Protein AF-A0A931Y7S0-F1 (afdb_monomer)

Secondary structure (DSSP, 8-state):
-------PPP----HHHHHHHHHHHHHHHTTS-EEETTTTEEE-HHHHHHHHHHHHHTSTTS-EEEEEEEEEEEETTEEEEEEEEEEEETTS-EEEEEEEEEEES---HHHHHHHHHHHHHHHHHHHHHHHHHHHHH-TT-TT-SPEEEEE----SSSTTHHHHHHHHHHHHHTT-EEE-TTTTHHHHHHHHTT-

Sequence (195 aa):
MNTHAISFPPVRRTRKILEKEENFVAREEEFRGFWSPSEDKRFTIEEVADKLGSYISENPEKKYRLIIGTDSQENHDGVVFVSAIILHRVGNGGRYFWHRSKREGTMVLRDRIHQEVDFSRRLAEKFEAFFNEWKMNFRGSKTFWPNLEIHVDIGENGATRSLINEIVGMVRAFGFEIKTKPNSYGASTIADRHT

Structure (mmCIF, N/CA/C/O backbone):
data_AF-A0A931Y7S0-F1
#
_entry.id   AF-A0A931Y7S0-F1
#
loop_
_atom_site.group_PDB
_atom_site.id
_atom_site.type_symbol
_atom_site.label_atom_id
_atom_site.label_alt_id
_atom_site.label_comp_id
_atom_site.label_asym_id
_atom_site.label_entity_id
_atom_site.label_seq_id
_atom_site.pdbx_PDB_ins_code
_atom_site.Cartn_x
_atom_site.Cartn_y
_atom_site.Cartn_z
_atom_site.occupancy
_atom_site.B_iso_or_equiv
_atom_site.auth_seq_id
_atom_site.auth_comp_id
_atom_site.auth_asym_id
_atom_site.auth_atom_id
_atom_site.pdbx_PDB_model_num
ATOM 1 N N . MET A 1 1 ? 63.036 8.405 14.072 1.00 39.16 1 MET A N 1
ATOM 2 C CA . MET A 1 1 ? 62.237 7.183 14.302 1.00 39.16 1 MET A CA 1
ATOM 3 C C . MET A 1 1 ? 61.007 7.276 13.407 1.00 39.16 1 MET A C 1
ATOM 5 O O . MET A 1 1 ? 60.106 8.030 13.733 1.00 39.16 1 MET A O 1
ATOM 9 N N . ASN A 1 2 ? 61.026 6.624 12.238 1.00 34.06 2 ASN A N 1
ATOM 10 C CA . ASN A 1 2 ? 59.919 6.647 11.271 1.00 34.06 2 ASN A CA 1
ATOM 11 C C . ASN A 1 2 ? 59.016 5.429 11.493 1.00 34.06 2 ASN A C 1
ATOM 13 O O . ASN A 1 2 ? 59.444 4.292 11.292 1.00 34.06 2 ASN A O 1
ATOM 17 N N . THR A 1 3 ? 57.771 5.677 11.886 1.00 40.72 3 THR A N 1
ATOM 18 C CA . THR A 1 3 ? 56.692 4.691 11.953 1.00 40.72 3 THR A CA 1
ATOM 19 C C . THR A 1 3 ? 56.268 4.307 10.535 1.00 40.72 3 THR A C 1
ATOM 21 O O . THR A 1 3 ? 55.710 5.110 9.794 1.00 40.72 3 THR A O 1
ATOM 24 N N . HIS A 1 4 ? 56.555 3.069 10.133 1.00 42.06 4 HIS A N 1
ATOM 25 C CA . HIS A 1 4 ? 56.014 2.499 8.902 1.00 42.06 4 HIS A CA 1
ATOM 26 C C . HIS A 1 4 ? 54.548 2.117 9.137 1.00 42.06 4 HIS A C 1
ATOM 28 O O . HIS A 1 4 ? 54.256 1.230 9.938 1.00 42.06 4 HIS A O 1
ATOM 34 N N . ALA A 1 5 ? 53.629 2.794 8.447 1.00 43.34 5 ALA A N 1
ATOM 35 C CA . ALA A 1 5 ? 52.236 2.381 8.368 1.00 43.34 5 ALA A CA 1
ATOM 36 C C . ALA A 1 5 ? 52.147 1.101 7.524 1.00 43.34 5 ALA A C 1
ATOM 38 O O . ALA A 1 5 ? 52.529 1.083 6.353 1.00 43.34 5 ALA A O 1
ATOM 39 N N . ILE A 1 6 ? 51.660 0.021 8.131 1.00 38.44 6 ILE A N 1
ATOM 40 C CA . ILE A 1 6 ? 51.378 -1.238 7.444 1.00 38.44 6 ILE A CA 1
ATOM 41 C C . ILE A 1 6 ? 50.154 -0.992 6.556 1.00 38.44 6 ILE A C 1
ATOM 43 O O . ILE A 1 6 ? 49.030 -0.899 7.046 1.00 38.44 6 ILE A O 1
ATOM 47 N N . SER A 1 7 ? 50.374 -0.834 5.250 1.00 36.72 7 SER A N 1
ATOM 48 C CA . SER A 1 7 ? 49.286 -0.799 4.274 1.00 36.72 7 SER A CA 1
ATOM 49 C C . SER A 1 7 ? 48.822 -2.229 4.000 1.00 36.72 7 SER A C 1
ATOM 51 O O . SER A 1 7 ? 49.582 -3.068 3.517 1.00 36.72 7 SER A O 1
ATOM 53 N N . PHE A 1 8 ? 47.575 -2.530 4.358 1.00 34.19 8 PHE A N 1
ATOM 54 C CA . PHE A 1 8 ? 46.938 -3.777 3.953 1.00 34.19 8 PHE A CA 1
ATOM 55 C C . PHE A 1 8 ? 46.497 -3.656 2.488 1.00 34.19 8 PHE A C 1
ATOM 57 O O . PHE A 1 8 ? 45.928 -2.628 2.111 1.00 34.19 8 PHE A O 1
ATOM 64 N N . PRO A 1 9 ? 46.740 -4.676 1.646 1.00 34.12 9 PRO A N 1
ATOM 65 C CA . PRO A 1 9 ? 46.279 -4.654 0.266 1.00 34.12 9 PRO A CA 1
ATOM 66 C C . PRO A 1 9 ? 44.742 -4.611 0.225 1.00 34.12 9 PRO A C 1
ATOM 68 O O . PRO A 1 9 ? 44.091 -5.225 1.077 1.00 34.12 9 PRO A O 1
ATOM 71 N N . PRO A 1 10 ? 44.134 -3.922 -0.758 1.00 42.91 10 PRO A N 1
ATOM 72 C CA . PRO A 1 10 ? 42.685 -3.891 -0.891 1.00 42.91 10 PRO A CA 1
ATOM 73 C C . PRO A 1 10 ? 42.166 -5.315 -1.115 1.00 42.91 10 PRO A C 1
ATOM 75 O O . PRO A 1 10 ? 42.521 -5.983 -2.090 1.00 42.91 10 PRO A O 1
ATOM 78 N N . VAL A 1 11 ? 41.325 -5.791 -0.195 1.00 51.44 11 VAL A N 1
ATOM 79 C CA . VAL A 1 11 ? 40.654 -7.087 -0.315 1.00 51.44 11 VAL A CA 1
ATOM 80 C C . VAL A 1 11 ? 39.750 -7.030 -1.547 1.00 51.44 11 VAL A C 1
ATOM 82 O O . VAL A 1 11 ? 38.763 -6.295 -1.566 1.00 51.44 11 VAL A O 1
ATOM 85 N N . ARG A 1 12 ? 40.087 -7.791 -2.597 1.00 48.66 12 ARG A N 1
ATOM 86 C CA . ARG A 1 12 ? 39.245 -7.924 -3.794 1.00 48.66 12 ARG A CA 1
ATOM 87 C C . ARG A 1 12 ? 37.939 -8.618 -3.410 1.00 48.66 12 ARG A C 1
ATOM 89 O O . ARG A 1 12 ? 37.894 -9.839 -3.276 1.00 48.66 12 ARG A O 1
ATOM 96 N N . ARG A 1 13 ? 36.877 -7.833 -3.228 1.00 59.03 13 ARG A N 1
ATOM 97 C CA . ARG A 1 13 ? 35.518 -8.352 -3.040 1.00 59.03 13 ARG A CA 1
ATOM 98 C C . ARG A 1 13 ? 35.030 -8.971 -4.349 1.00 59.03 13 ARG A C 1
ATOM 100 O O . ARG A 1 13 ? 35.308 -8.464 -5.434 1.00 59.03 13 ARG A O 1
ATOM 107 N N . THR A 1 14 ? 34.330 -10.097 -4.257 1.00 66.19 14 THR A N 1
ATOM 108 C CA . THR A 1 14 ? 33.748 -10.752 -5.435 1.00 66.19 14 THR A CA 1
ATOM 109 C C . THR A 1 14 ? 32.508 -9.985 -5.901 1.00 66.19 14 THR A C 1
ATOM 111 O O . THR A 1 14 ? 31.802 -9.403 -5.078 1.00 66.19 14 THR A O 1
ATOM 114 N N . ARG A 1 15 ? 32.197 -10.024 -7.209 1.00 65.06 15 ARG A N 1
ATOM 115 C CA . ARG A 1 15 ? 30.970 -9.413 -7.770 1.00 65.06 15 ARG A CA 1
ATOM 116 C C . ARG A 1 15 ? 29.709 -9.831 -7.011 1.00 65.06 15 ARG A C 1
ATOM 118 O O . ARG A 1 15 ? 28.867 -8.999 -6.739 1.00 65.06 15 ARG A O 1
ATOM 125 N N . LYS A 1 16 ? 29.642 -11.087 -6.567 1.00 50.44 16 LYS A N 1
ATOM 126 C CA . LYS A 1 16 ? 28.503 -11.642 -5.823 1.00 50.44 16 LYS A CA 1
ATOM 127 C C . LYS A 1 16 ? 28.317 -11.032 -4.425 1.00 50.44 16 LYS A C 1
ATOM 129 O O . LYS A 1 16 ? 27.204 -11.015 -3.917 1.00 50.44 16 LYS A O 1
ATOM 134 N N . ILE A 1 17 ? 29.400 -10.578 -3.786 1.00 60.22 17 ILE A N 1
ATOM 135 C CA . ILE A 1 17 ? 29.353 -9.888 -2.485 1.00 60.22 17 ILE A CA 1
ATOM 136 C C . ILE A 1 17 ? 28.971 -8.423 -2.699 1.00 60.22 17 ILE A C 1
ATOM 138 O O . ILE A 1 17 ? 28.107 -7.934 -1.984 1.00 60.22 17 ILE A O 1
ATOM 142 N N . LEU A 1 18 ? 29.531 -7.775 -3.725 1.00 49.34 18 LEU A N 1
ATOM 143 C CA . LEU A 1 18 ? 29.179 -6.403 -4.102 1.00 49.34 18 LEU A CA 1
ATOM 144 C C . LEU A 1 18 ? 27.712 -6.292 -4.530 1.00 49.34 18 LEU A C 1
ATOM 146 O O . LEU A 1 18 ? 27.005 -5.462 -3.989 1.00 49.34 18 LEU A O 1
ATOM 150 N N . GLU A 1 19 ? 27.210 -7.194 -5.375 1.00 50.34 19 GLU A N 1
ATOM 151 C CA . GLU A 1 19 ? 25.792 -7.253 -5.760 1.00 50.34 19 GLU A CA 1
ATOM 152 C C . GLU A 1 19 ? 24.880 -7.510 -4.555 1.00 50.34 19 GLU A C 1
ATOM 154 O O . GLU A 1 19 ? 23.758 -7.022 -4.510 1.00 50.34 19 GLU A O 1
ATOM 159 N N . LYS A 1 20 ? 25.325 -8.292 -3.564 1.00 39.47 20 LYS A N 1
ATOM 160 C CA . LYS A 1 20 ? 24.538 -8.570 -2.355 1.00 39.47 20 LYS A CA 1
ATOM 161 C C . LYS A 1 20 ? 24.542 -7.383 -1.388 1.00 39.47 20 LYS A C 1
ATOM 163 O O . LYS A 1 20 ? 23.513 -7.133 -0.773 1.00 39.47 20 LYS A O 1
ATOM 168 N N . GLU A 1 21 ? 25.660 -6.669 -1.267 1.00 36.56 21 GLU A N 1
ATOM 169 C CA . GLU A 1 21 ? 25.793 -5.438 -0.477 1.00 36.56 21 GLU A CA 1
ATOM 170 C C . GLU A 1 21 ? 25.065 -4.263 -1.145 1.00 36.56 21 GLU A C 1
ATOM 172 O O . GLU A 1 21 ? 24.321 -3.571 -0.466 1.00 36.56 21 GLU A O 1
ATOM 177 N N . GLU A 1 22 ? 25.167 -4.092 -2.464 1.00 45.19 22 GLU A N 1
ATOM 178 C CA . GLU A 1 22 ? 24.382 -3.121 -3.240 1.00 45.19 22 GLU A CA 1
ATOM 179 C C . GLU A 1 22 ? 22.888 -3.437 -3.167 1.00 45.19 22 GLU A C 1
ATOM 181 O O . GLU A 1 22 ? 22.096 -2.540 -2.907 1.00 45.19 22 GLU A O 1
ATOM 186 N N . ASN A 1 23 ? 22.484 -4.710 -3.280 1.00 46.47 23 ASN A N 1
ATOM 187 C CA . ASN A 1 23 ? 21.091 -5.106 -3.051 1.00 46.47 23 ASN A CA 1
ATOM 188 C C . ASN A 1 23 ? 20.649 -4.901 -1.596 1.00 46.47 23 ASN A C 1
ATOM 190 O O . ASN A 1 23 ? 19.467 -4.690 -1.356 1.00 46.47 23 ASN A O 1
ATOM 194 N N . PHE A 1 24 ? 21.547 -5.003 -0.617 1.00 37.19 24 PHE A N 1
ATOM 195 C CA . PHE A 1 24 ? 21.227 -4.771 0.793 1.00 37.19 24 PHE A CA 1
ATOM 196 C C . PHE A 1 24 ? 21.085 -3.272 1.094 1.00 37.19 24 PHE A C 1
ATOM 198 O O . PHE A 1 24 ? 20.108 -2.871 1.716 1.00 37.19 24 PHE A O 1
ATOM 205 N N . VAL A 1 25 ? 21.994 -2.444 0.576 1.00 38.47 25 VAL A N 1
ATOM 206 C CA . VAL A 1 25 ? 21.957 -0.979 0.688 1.00 38.47 25 VAL A CA 1
ATOM 207 C C . VAL A 1 25 ? 20.778 -0.397 -0.102 1.00 38.47 25 VAL A C 1
ATOM 209 O O . VAL A 1 25 ? 20.052 0.438 0.427 1.00 38.47 25 VAL A O 1
ATOM 212 N N . ALA A 1 26 ? 20.491 -0.892 -1.310 1.00 46.50 26 ALA A N 1
ATOM 213 C CA . ALA A 1 26 ? 19.323 -0.476 -2.093 1.00 46.50 26 ALA A CA 1
ATOM 214 C C . ALA A 1 26 ? 17.991 -0.825 -1.401 1.00 46.50 26 ALA A C 1
ATOM 216 O O . ALA A 1 26 ? 17.037 -0.052 -1.468 1.00 46.50 26 ALA A O 1
ATOM 217 N N . ARG A 1 27 ? 17.930 -1.949 -0.669 1.00 49.44 27 ARG A N 1
ATOM 218 C CA . ARG A 1 27 ? 16.749 -2.341 0.127 1.00 49.44 27 ARG A CA 1
ATOM 219 C C . ARG A 1 27 ? 16.482 -1.422 1.322 1.00 49.44 27 ARG A C 1
ATOM 221 O O . ARG A 1 27 ? 15.335 -1.368 1.759 1.00 49.44 27 ARG A O 1
ATOM 228 N N . GLU A 1 28 ? 17.505 -0.741 1.841 1.00 43.53 28 GLU A N 1
ATOM 229 C CA . GLU A 1 28 ? 17.404 0.239 2.938 1.00 43.53 28 GLU A CA 1
ATOM 230 C C . GLU A 1 28 ? 17.023 1.647 2.437 1.00 43.53 28 GLU A C 1
ATOM 232 O O . GLU A 1 28 ? 16.456 2.439 3.187 1.00 43.53 28 GLU A O 1
ATOM 237 N N . GLU A 1 29 ? 17.285 1.978 1.165 1.00 50.75 29 GLU A N 1
ATOM 238 C CA . GLU A 1 29 ? 16.853 3.254 0.568 1.00 50.75 29 GLU A CA 1
ATOM 239 C C . GLU A 1 29 ? 15.401 3.241 0.056 1.00 50.75 29 GLU A C 1
ATOM 241 O O . GLU A 1 29 ? 14.795 4.298 -0.155 1.00 50.75 29 GLU A O 1
ATOM 246 N N . GLU A 1 30 ? 14.819 2.058 -0.131 1.00 67.38 30 GLU A N 1
ATOM 247 C CA . GLU A 1 30 ? 13.427 1.900 -0.545 1.00 67.38 30 GLU A CA 1
ATOM 248 C C . GLU A 1 30 ? 12.479 2.202 0.626 1.00 67.38 30 GLU A C 1
ATOM 250 O O . GLU A 1 30 ? 12.547 1.573 1.680 1.00 67.38 30 GLU A O 1
ATOM 255 N N . PHE A 1 31 ? 11.565 3.161 0.418 1.00 81.75 31 PHE A N 1
ATOM 256 C CA . PHE A 1 31 ? 10.608 3.693 1.405 1.00 81.75 31 PHE A CA 1
ATOM 257 C C . PHE A 1 31 ? 11.148 4.729 2.405 1.00 81.75 31 PHE A C 1
ATOM 259 O O . PHE A 1 31 ? 10.602 4.885 3.495 1.00 81.75 31 PHE A O 1
ATOM 266 N N . ARG A 1 32 ? 12.136 5.537 1.993 1.00 79.31 32 ARG A N 1
ATOM 267 C CA . ARG A 1 32 ? 12.693 6.685 2.752 1.00 79.31 32 ARG A CA 1
ATOM 268 C C . ARG A 1 32 ? 11.689 7.701 3.315 1.00 79.31 32 ARG A C 1
ATOM 270 O O . ARG A 1 32 ? 12.055 8.522 4.148 1.00 79.31 32 ARG A O 1
ATOM 277 N N . GLY A 1 33 ? 10.446 7.690 2.844 1.00 92.38 33 GLY A N 1
ATOM 278 C CA . GLY A 1 33 ? 9.373 8.451 3.467 1.00 92.38 33 GLY A CA 1
ATOM 279 C C . GLY A 1 33 ? 8.137 8.580 2.591 1.00 92.38 33 GLY A C 1
ATOM 280 O O . GLY A 1 33 ? 8.235 8.657 1.359 1.00 92.38 33 GLY A O 1
ATOM 281 N N . PHE A 1 34 ? 6.983 8.649 3.245 1.00 95.81 34 PHE A N 1
ATOM 282 C CA . PHE A 1 34 ? 5.666 8.712 2.633 1.00 95.81 34 PHE A CA 1
ATOM 283 C C . PHE A 1 34 ? 5.020 10.072 2.859 1.00 95.81 34 PHE A C 1
ATOM 285 O O . PHE A 1 34 ? 4.955 10.563 3.983 1.00 95.81 34 PHE A O 1
ATOM 292 N N . TRP A 1 35 ? 4.525 10.676 1.789 1.00 96.94 35 TRP A N 1
ATOM 293 C CA . TRP A 1 35 ? 3.802 11.936 1.825 1.00 96.94 35 TRP A CA 1
ATOM 294 C C . TRP A 1 35 ? 2.357 11.734 2.283 1.00 96.94 35 TRP A C 1
ATOM 296 O O . TRP A 1 35 ? 1.681 10.823 1.803 1.00 96.94 35 TRP A O 1
ATOM 306 N N . SER A 1 36 ? 1.871 12.614 3.157 1.00 95.62 36 SER A N 1
ATOM 307 C CA . SER A 1 36 ? 0.464 12.708 3.557 1.00 95.62 36 SER A CA 1
ATOM 308 C C . SER A 1 36 ? -0.160 13.987 3.002 1.00 95.62 36 SER A C 1
ATOM 310 O O . SER A 1 36 ? 0.173 15.073 3.475 1.00 95.62 36 SER A O 1
ATOM 312 N N . PRO A 1 37 ? -1.103 13.903 2.051 1.00 90.38 37 PRO A N 1
ATOM 313 C CA . PRO A 1 37 ? -1.759 15.096 1.512 1.00 90.38 37 PRO A CA 1
ATOM 314 C C . PRO A 1 37 ? -2.615 15.861 2.524 1.00 90.38 37 PRO A C 1
ATOM 316 O O . PRO A 1 37 ? -2.795 17.061 2.375 1.00 90.38 37 PRO A O 1
ATOM 319 N N . SER A 1 38 ? 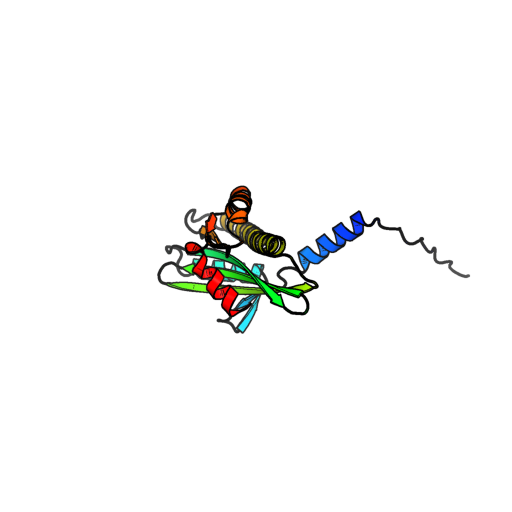-3.132 15.198 3.564 1.00 89.75 38 SER A N 1
ATOM 320 C CA . SER A 1 38 ? -3.912 15.872 4.611 1.00 89.75 38 SER A CA 1
ATOM 321 C C . SER A 1 38 ? -3.055 16.674 5.590 1.00 89.75 38 SER A C 1
ATOM 323 O O . SER A 1 38 ? -3.579 17.546 6.272 1.00 89.75 38 SER A O 1
ATOM 325 N N . GLU A 1 39 ? -1.769 16.339 5.713 1.00 91.62 39 GLU A N 1
ATOM 326 C CA . GLU A 1 39 ? -0.853 16.983 6.665 1.00 91.62 39 GLU A CA 1
ATOM 327 C C . GLU A 1 39 ? 0.301 17.734 5.988 1.00 91.62 39 GLU A C 1
ATOM 329 O O . GLU A 1 39 ? 1.099 18.347 6.689 1.00 91.62 39 GLU A O 1
ATOM 334 N N . ASP A 1 40 ? 0.396 17.669 4.659 1.00 93.00 40 ASP A N 1
ATOM 335 C CA . ASP A 1 40 ? 1.406 18.342 3.834 1.00 93.00 40 ASP A CA 1
ATOM 336 C C . ASP A 1 40 ? 2.858 18.068 4.276 1.00 93.00 40 ASP A C 1
ATOM 338 O O . ASP A 1 40 ? 3.713 18.951 4.311 1.00 93.00 40 ASP A O 1
ATOM 342 N N . LYS A 1 41 ? 3.147 16.818 4.669 1.00 95.31 41 LYS A N 1
ATOM 343 C CA . LYS A 1 41 ? 4.481 16.403 5.136 1.00 95.31 41 LYS A CA 1
ATOM 344 C C . LYS A 1 41 ? 4.796 14.931 4.879 1.00 95.31 41 LYS A C 1
ATOM 346 O O . LYS A 1 41 ? 3.907 14.129 4.579 1.00 95.31 41 LYS A O 1
ATOM 351 N N . ARG A 1 42 ? 6.085 14.589 5.013 1.00 95.50 42 ARG A N 1
ATOM 352 C CA . ARG A 1 42 ? 6.612 13.218 4.933 1.00 95.50 42 ARG A CA 1
ATOM 353 C C . ARG A 1 42 ? 6.674 12.550 6.300 1.00 95.50 42 ARG A C 1
ATOM 355 O O . ARG A 1 42 ? 6.925 13.221 7.294 1.00 95.50 42 ARG A O 1
ATOM 362 N N . PHE A 1 43 ? 6.517 11.234 6.282 1.00 96.06 43 PHE A N 1
ATOM 363 C CA . PHE A 1 43 ? 6.621 10.353 7.437 1.00 96.06 43 PHE A CA 1
ATOM 364 C C . PHE A 1 43 ? 7.471 9.130 7.120 1.00 96.06 43 PHE A C 1
ATOM 366 O O . PHE A 1 43 ? 7.432 8.639 5.986 1.00 96.06 43 PHE A O 1
ATOM 373 N N . THR A 1 44 ? 8.201 8.613 8.103 1.00 95.50 44 THR A N 1
ATOM 374 C CA . THR A 1 44 ? 8.793 7.272 8.006 1.00 95.50 44 THR A CA 1
ATOM 375 C C . THR A 1 44 ? 7.696 6.210 8.012 1.00 95.50 44 THR A C 1
ATOM 377 O O . THR A 1 44 ? 6.531 6.496 8.297 1.00 95.50 44 THR A O 1
ATOM 380 N N . ILE A 1 45 ? 8.034 4.967 7.671 1.00 93.81 45 ILE A N 1
ATOM 381 C CA . ILE A 1 45 ? 7.026 3.905 7.652 1.00 93.81 45 ILE A CA 1
ATOM 382 C C . ILE A 1 45 ? 6.484 3.601 9.059 1.00 93.81 45 ILE A C 1
ATOM 384 O O . ILE A 1 45 ? 5.295 3.326 9.202 1.00 93.81 45 ILE A O 1
ATOM 388 N N . GLU A 1 46 ? 7.321 3.720 10.088 1.00 92.44 46 GLU 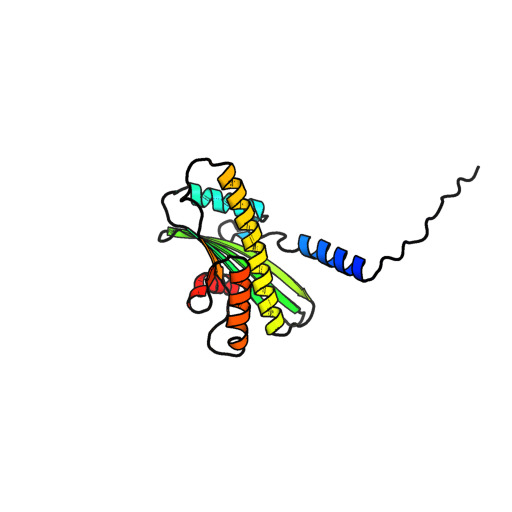A N 1
ATOM 389 C CA . GLU A 1 46 ? 6.945 3.576 11.496 1.00 92.44 46 GLU A CA 1
ATOM 390 C C . GLU A 1 46 ? 5.960 4.679 11.904 1.00 92.44 46 GLU A C 1
ATOM 392 O O . GLU A 1 46 ? 4.901 4.392 12.455 1.00 92.44 46 GLU A O 1
ATOM 397 N N . GLU A 1 47 ? 6.238 5.934 11.538 1.00 94.81 47 GLU A N 1
ATOM 398 C CA . GLU A 1 47 ? 5.328 7.055 11.803 1.00 94.81 47 GLU A CA 1
ATOM 399 C C . GLU A 1 47 ? 3.995 6.912 11.052 1.00 94.81 47 GLU A C 1
ATOM 401 O O . GLU A 1 47 ? 2.934 7.269 11.576 1.00 94.81 47 GLU A O 1
ATOM 406 N N . VAL A 1 48 ? 4.025 6.390 9.817 1.00 95.50 48 VAL A N 1
ATOM 407 C CA . VAL A 1 48 ? 2.798 6.040 9.089 1.00 95.50 48 VAL A CA 1
ATOM 408 C C . VAL A 1 48 ? 2.032 4.980 9.865 1.00 95.50 48 VAL A C 1
ATOM 410 O O . VAL A 1 48 ? 0.833 5.167 10.075 1.00 95.50 48 VAL A O 1
ATOM 413 N N . ALA A 1 49 ? 2.694 3.906 10.309 1.00 92.19 49 ALA A N 1
ATOM 414 C CA . ALA A 1 49 ? 2.065 2.881 11.129 1.00 92.19 49 ALA A CA 1
ATOM 415 C C . ALA A 1 49 ? 1.399 3.530 12.344 1.00 92.19 49 ALA A C 1
ATOM 417 O O . ALA A 1 49 ? 0.172 3.512 12.410 1.00 92.19 49 ALA A O 1
ATOM 418 N N . ASP A 1 50 ? 2.132 4.220 13.214 1.00 91.50 50 ASP A N 1
ATOM 419 C CA . ASP A 1 50 ? 1.586 4.862 14.420 1.00 91.50 50 ASP A CA 1
ATOM 420 C C . ASP A 1 50 ? 0.355 5.737 14.146 1.00 91.50 50 ASP A C 1
ATOM 422 O O . ASP A 1 50 ? -0.626 5.719 14.900 1.00 91.50 50 ASP A O 1
ATOM 426 N N . LYS A 1 51 ? 0.347 6.463 13.024 1.00 93.19 51 LYS A N 1
ATOM 427 C CA . LYS A 1 51 ? -0.818 7.243 12.587 1.00 93.19 51 LYS A CA 1
ATOM 428 C C . LYS A 1 51 ? -2.006 6.389 12.191 1.00 93.19 51 LYS A C 1
ATOM 430 O O . LYS A 1 51 ? -3.138 6.739 12.531 1.00 93.19 51 LYS A O 1
ATOM 435 N N . LEU A 1 52 ? -1.775 5.302 11.463 1.00 92.44 52 LEU A N 1
ATOM 436 C CA . LEU A 1 52 ? -2.820 4.334 11.157 1.00 92.44 52 LEU A CA 1
ATOM 437 C C . LEU A 1 52 ? -3.363 3.720 12.450 1.00 92.44 52 LEU A C 1
ATOM 439 O O . LEU A 1 52 ? -4.573 3.734 12.646 1.00 92.44 52 LEU A O 1
ATOM 443 N N . GLY A 1 53 ? -2.496 3.281 13.366 1.00 89.12 53 GLY A N 1
ATOM 444 C CA . GLY A 1 53 ? -2.888 2.742 14.673 1.00 89.12 53 GLY A CA 1
ATOM 445 C C . GLY A 1 53 ? -3.721 3.731 15.492 1.00 89.12 53 GLY A C 1
ATOM 446 O O . GLY A 1 53 ? -4.787 3.377 16.004 1.00 89.12 53 GLY A O 1
ATOM 447 N N . SER A 1 54 ? -3.297 4.996 15.532 1.00 89.81 54 SER A N 1
ATOM 448 C CA . SER A 1 54 ? -4.039 6.088 16.174 1.00 89.81 54 SER A CA 1
ATOM 449 C C . SER A 1 54 ? -5.414 6.289 15.532 1.00 89.81 54 SER A C 1
ATOM 451 O O . SER A 1 54 ? -6.418 6.354 16.236 1.00 89.81 54 SER A O 1
ATOM 453 N N . TYR A 1 55 ? -5.488 6.308 14.197 1.00 91.00 55 TYR A N 1
ATOM 454 C CA . TYR A 1 55 ? -6.752 6.465 13.475 1.00 91.00 55 TYR A CA 1
ATOM 455 C C . TYR A 1 55 ? -7.715 5.296 13.695 1.00 91.00 55 TYR A C 1
ATOM 457 O O . TYR A 1 55 ? -8.924 5.507 13.766 1.00 91.00 55 TYR A O 1
ATOM 465 N N . ILE A 1 56 ? -7.219 4.063 13.820 1.00 88.12 56 ILE A N 1
ATOM 466 C CA . ILE A 1 56 ? -8.073 2.921 14.168 1.00 88.12 56 ILE A CA 1
ATOM 467 C C . ILE A 1 56 ? -8.580 3.098 15.610 1.00 88.12 56 ILE A C 1
ATOM 469 O O . ILE A 1 56 ? -9.779 2.959 15.862 1.00 88.12 56 ILE A O 1
ATOM 473 N N . SER A 1 57 ? -7.692 3.479 16.537 1.00 86.38 57 SER A N 1
ATOM 474 C CA . SER A 1 57 ? -7.988 3.633 17.973 1.00 86.38 57 SER A CA 1
ATOM 475 C C . SER A 1 57 ? -9.041 4.699 18.286 1.00 86.38 57 SER A C 1
ATOM 477 O O . SER A 1 57 ? -9.720 4.594 19.302 1.00 86.38 57 SER A O 1
ATOM 479 N N . GLU A 1 58 ? -9.228 5.692 17.411 1.00 89.38 58 GLU A N 1
ATOM 480 C CA . GLU A 1 58 ? -10.308 6.680 17.538 1.00 89.38 58 GLU A CA 1
ATOM 481 C C . GLU A 1 58 ? -11.712 6.044 17.552 1.00 89.38 58 GLU A C 1
ATOM 483 O O . GLU A 1 58 ? -12.605 6.574 18.206 1.00 89.38 58 GLU A O 1
ATOM 488 N N . ASN A 1 59 ? -11.947 4.969 16.785 1.00 88.44 59 ASN A N 1
ATOM 489 C CA . ASN A 1 59 ? -13.258 4.306 16.682 1.00 88.44 59 ASN A CA 1
ATOM 490 C C . ASN A 1 59 ? -13.065 2.796 16.503 1.00 88.44 59 ASN A C 1
ATOM 492 O O . ASN A 1 59 ? -13.062 2.303 15.360 1.00 88.44 59 ASN A O 1
ATOM 496 N N . PRO A 1 60 ? -12.826 2.061 17.603 1.00 85.81 60 PRO A N 1
ATOM 497 C CA . PRO A 1 60 ? -12.291 0.729 17.496 1.00 85.81 60 PRO A CA 1
ATOM 498 C C . PRO A 1 60 ? -13.277 -0.343 16.986 1.00 85.81 60 PRO A C 1
ATOM 500 O O . PRO A 1 60 ? -12.906 -1.404 16.488 1.00 85.81 60 PRO A O 1
ATOM 503 N N . GLU A 1 61 ? -14.566 -0.072 17.111 1.00 85.00 61 GLU A N 1
ATOM 504 C CA . GLU A 1 61 ? -15.669 -0.947 16.723 1.00 85.00 61 GLU A CA 1
ATOM 505 C C . GLU A 1 61 ? -15.955 -0.949 15.212 1.00 85.00 61 GLU A C 1
ATOM 507 O O . GLU A 1 61 ? -16.747 -1.758 14.716 1.00 85.00 61 GLU A O 1
ATOM 512 N N . LYS A 1 62 ? -15.335 -0.030 14.464 1.00 88.62 62 LYS A N 1
ATOM 513 C CA . LYS A 1 62 ? -15.501 0.077 13.012 1.00 88.62 62 LYS A CA 1
ATOM 514 C C . LYS A 1 62 ? -14.692 -0.985 12.276 1.00 88.62 62 LYS A C 1
ATOM 516 O O . LYS A 1 62 ? -13.706 -1.522 12.766 1.00 88.62 62 LYS A O 1
ATOM 521 N N . LYS A 1 63 ? -15.105 -1.259 11.037 1.00 87.44 63 LYS A N 1
ATOM 522 C CA . LYS A 1 63 ? -14.362 -2.129 10.121 1.00 87.44 63 LYS A CA 1
ATOM 523 C C . LYS A 1 63 ? -13.355 -1.309 9.327 1.00 87.44 63 LYS A C 1
ATOM 525 O O . LYS A 1 63 ? -13.712 -0.269 8.766 1.00 87.44 63 LYS A O 1
ATOM 530 N N . TYR A 1 64 ? -12.136 -1.823 9.230 1.00 89.31 64 TYR A N 1
ATOM 531 C CA . TYR A 1 64 ? -11.036 -1.186 8.518 1.00 89.31 64 TYR A CA 1
ATOM 532 C C . TYR A 1 64 ? -10.459 -2.113 7.452 1.00 89.31 64 TYR A C 1
ATOM 534 O O . TYR A 1 64 ? -10.395 -3.330 7.636 1.00 89.31 64 TYR A O 1
ATOM 542 N N . ARG A 1 65 ? -10.017 -1.515 6.348 1.00 90.81 65 ARG A N 1
ATOM 543 C CA . ARG A 1 65 ? -9.235 -2.176 5.301 1.00 90.81 65 ARG A CA 1
ATOM 544 C C . ARG A 1 65 ? -7.941 -1.410 5.097 1.00 90.81 65 ARG A C 1
ATOM 546 O O . ARG A 1 65 ? -7.995 -0.203 4.854 1.00 90.81 65 ARG A O 1
ATOM 553 N N . LEU A 1 66 ? -6.815 -2.102 5.222 1.00 92.69 66 LEU A N 1
ATOM 554 C CA . LEU A 1 66 ? -5.511 -1.584 4.846 1.00 92.69 66 LEU A CA 1
ATOM 555 C C . LEU A 1 66 ? -5.241 -2.037 3.418 1.00 92.69 66 LEU A C 1
ATOM 557 O O . LEU A 1 66 ? -5.071 -3.219 3.158 1.00 92.69 66 LEU A O 1
ATOM 561 N N . ILE A 1 67 ? -5.219 -1.085 2.506 1.00 93.06 67 ILE A N 1
ATOM 562 C CA . ILE A 1 67 ? -5.017 -1.306 1.088 1.00 93.06 67 ILE A CA 1
ATOM 563 C C . ILE A 1 67 ? -3.618 -0.805 0.740 1.00 93.06 67 ILE A C 1
ATOM 565 O O . ILE A 1 67 ? -3.293 0.355 1.000 1.00 93.06 67 ILE A O 1
ATOM 569 N N . ILE A 1 68 ? -2.802 -1.672 0.151 1.00 93.81 68 ILE A N 1
ATOM 570 C CA . ILE A 1 68 ? -1.450 -1.345 -0.301 1.00 93.81 68 ILE A CA 1
ATOM 571 C C . ILE A 1 68 ? -1.348 -1.678 -1.781 1.00 93.81 68 ILE A C 1
ATOM 573 O O . ILE A 1 68 ? -1.723 -2.770 -2.198 1.00 93.81 68 ILE A O 1
ATOM 577 N N . GLY A 1 69 ? -0.837 -0.749 -2.576 1.00 92.19 69 GLY A N 1
ATOM 578 C CA . GLY A 1 69 ? -0.598 -0.989 -3.992 1.00 92.19 69 GLY A CA 1
ATOM 579 C C . GLY A 1 69 ? 0.511 -0.106 -4.523 1.00 92.19 69 GLY A C 1
ATOM 580 O O . GLY A 1 69 ? 0.735 0.993 -4.013 1.00 92.19 69 GLY A O 1
ATOM 581 N N . THR A 1 70 ? 1.180 -0.589 -5.556 1.00 91.12 70 THR A N 1
ATOM 582 C CA . THR A 1 70 ? 2.211 0.145 -6.275 1.00 91.12 70 THR A CA 1
ATOM 583 C C . THR A 1 70 ? 1.844 0.194 -7.747 1.00 91.12 70 THR A C 1
ATOM 585 O O . THR A 1 70 ? 1.449 -0.823 -8.307 1.00 91.12 70 THR A O 1
ATOM 588 N N . ASP A 1 71 ? 1.999 1.364 -8.351 1.00 89.44 71 ASP A N 1
ATOM 589 C CA . ASP A 1 71 ? 1.883 1.582 -9.793 1.00 89.44 71 ASP A CA 1
ATOM 590 C C . ASP A 1 71 ? 3.221 2.071 -10.367 1.00 89.44 71 ASP A C 1
ATOM 592 O O . ASP A 1 71 ? 4.066 2.588 -9.620 1.00 89.44 71 ASP A O 1
ATOM 596 N N . SER A 1 72 ? 3.426 1.901 -11.675 1.00 87.88 72 SER A N 1
ATOM 597 C CA . SER A 1 72 ? 4.613 2.389 -12.373 1.00 87.88 72 SER A CA 1
ATOM 598 C C . SER A 1 72 ? 4.301 3.132 -13.672 1.00 87.88 72 SER A C 1
ATOM 600 O O . SER A 1 72 ? 3.536 2.671 -14.519 1.00 87.88 72 SER A O 1
ATOM 602 N N . GLN A 1 73 ? 4.996 4.251 -13.889 1.00 86.19 73 GLN A N 1
ATOM 603 C CA . GLN A 1 73 ? 5.017 4.949 -15.176 1.00 86.19 73 GLN A CA 1
ATOM 604 C C . GLN A 1 73 ? 6.423 5.006 -15.761 1.00 86.19 73 GLN A C 1
ATOM 606 O O . GLN A 1 73 ? 7.421 5.241 -15.074 1.00 86.19 73 GLN A O 1
ATOM 611 N N . GLU A 1 74 ? 6.480 4.810 -17.073 1.00 86.12 74 GLU A N 1
ATOM 612 C CA . GLU A 1 74 ? 7.691 4.965 -17.867 1.00 86.12 74 GLU A CA 1
ATOM 613 C C . GLU A 1 74 ? 7.894 6.438 -18.224 1.00 86.12 74 GLU A C 1
ATOM 615 O O . GLU A 1 74 ? 7.008 7.089 -18.771 1.00 86.12 74 GLU A O 1
ATOM 620 N N . ASN A 1 75 ? 9.095 6.938 -17.952 1.00 80.44 75 ASN A N 1
ATOM 621 C CA . ASN A 1 75 ? 9.585 8.247 -18.358 1.00 80.44 75 ASN A CA 1
ATOM 622 C C . ASN A 1 75 ? 10.816 8.076 -19.259 1.00 80.44 75 ASN A C 1
ATOM 624 O O . ASN A 1 75 ? 11.430 7.010 -19.301 1.00 80.44 75 ASN A O 1
ATOM 628 N N . HIS A 1 76 ? 11.219 9.146 -19.951 1.00 74.50 76 HIS A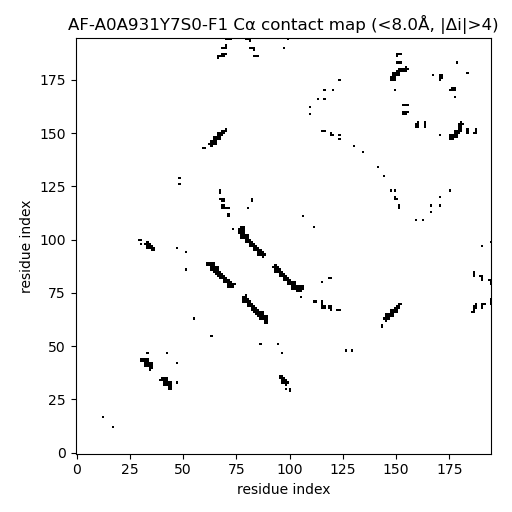 N 1
ATOM 629 C CA . HIS A 1 76 ? 12.379 9.119 -20.855 1.00 74.50 76 HIS A CA 1
ATOM 630 C C . HIS A 1 76 ? 13.667 8.604 -20.174 1.00 74.50 76 HIS A C 1
ATOM 632 O O . HIS A 1 76 ? 14.449 7.885 -20.788 1.00 74.50 76 HIS A O 1
ATOM 638 N N . ASP A 1 77 ? 13.845 8.908 -18.884 1.00 80.94 77 ASP A N 1
ATOM 639 C CA . ASP A 1 77 ? 15.066 8.595 -18.128 1.00 80.94 77 ASP A CA 1
ATOM 640 C C . ASP A 1 77 ? 14.904 7.413 -17.150 1.00 80.94 77 ASP A C 1
ATOM 642 O O . ASP A 1 77 ? 15.728 7.234 -16.249 1.00 80.94 77 ASP A O 1
ATOM 646 N N . GLY A 1 78 ? 13.819 6.639 -17.258 1.00 88.12 78 GLY A N 1
ATOM 647 C CA . GLY A 1 78 ? 13.594 5.447 -16.439 1.00 88.12 78 GLY A CA 1
ATOM 648 C C . GLY A 1 78 ? 12.154 5.266 -15.971 1.00 88.12 78 GLY A C 1
ATOM 649 O O . GLY A 1 78 ? 11.231 5.865 -16.514 1.00 88.12 78 GLY A O 1
ATOM 650 N N . VAL A 1 79 ? 11.950 4.449 -14.942 1.00 88.19 79 VAL A N 1
ATOM 651 C CA . VAL A 1 79 ? 10.621 4.091 -14.427 1.00 88.19 79 VAL A CA 1
ATOM 652 C C . VAL A 1 79 ? 10.404 4.714 -13.053 1.00 88.19 79 VAL A C 1
ATOM 654 O O . VAL A 1 79 ? 11.254 4.604 -12.167 1.00 88.19 79 VAL A O 1
ATOM 657 N N . VAL A 1 80 ? 9.265 5.375 -12.866 1.00 90.56 80 VAL A N 1
ATOM 658 C CA . VAL A 1 80 ? 8.834 5.909 -11.570 1.00 90.56 80 VAL A CA 1
ATOM 659 C C . VAL A 1 80 ? 7.802 4.966 -10.979 1.00 90.56 80 VAL A C 1
ATOM 661 O O . VAL A 1 80 ? 6.813 4.656 -11.632 1.00 90.56 80 VAL A O 1
ATOM 664 N N . PHE A 1 81 ? 8.032 4.542 -9.741 1.00 90.88 81 PHE A N 1
ATOM 665 C CA . PHE A 1 81 ? 7.108 3.725 -8.969 1.00 90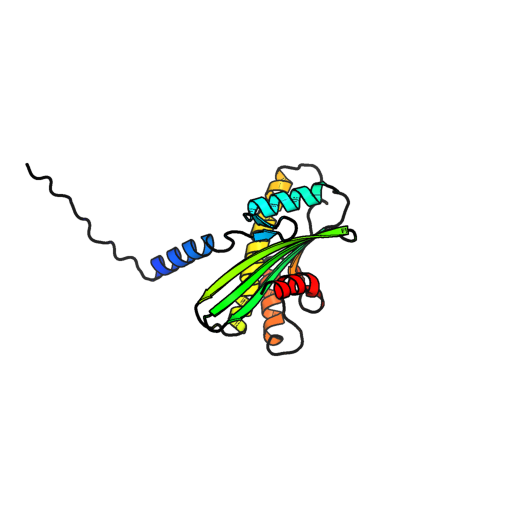.88 81 PHE A CA 1
ATOM 666 C C . PHE A 1 81 ? 6.455 4.565 -7.874 1.00 90.88 81 PHE A C 1
ATOM 668 O O . PHE A 1 81 ? 7.138 5.294 -7.143 1.00 90.88 81 PHE A O 1
ATOM 675 N N . VAL A 1 82 ? 5.141 4.421 -7.722 1.00 92.25 82 VAL A N 1
ATOM 676 C CA . VAL A 1 82 ? 4.355 5.065 -6.667 1.00 92.25 82 VAL A CA 1
ATOM 677 C C . VAL A 1 82 ? 3.700 4.005 -5.820 1.00 92.25 82 VAL A C 1
ATOM 679 O O . VAL A 1 82 ? 2.812 3.302 -6.280 1.00 92.25 82 VAL A O 1
ATOM 682 N N . SER A 1 83 ? 4.123 3.905 -4.564 1.00 93.00 83 SER A N 1
ATOM 683 C CA . SER A 1 83 ? 3.508 3.007 -3.588 1.00 93.00 83 SER A CA 1
ATOM 684 C C . SER A 1 83 ? 2.542 3.782 -2.705 1.00 93.00 83 SER A C 1
ATOM 686 O O . SER A 1 83 ? 2.944 4.762 -2.078 1.00 93.00 83 SER A O 1
ATOM 688 N N . ALA A 1 84 ? 1.292 3.341 -2.635 1.00 93.38 84 ALA A N 1
ATOM 689 C CA . ALA A 1 84 ? 0.239 3.916 -1.815 1.00 93.38 84 ALA A CA 1
ATOM 690 C C . ALA A 1 84 ? -0.118 2.981 -0.652 1.00 93.38 84 ALA A C 1
ATOM 692 O O . ALA A 1 84 ? -0.271 1.773 -0.827 1.00 93.38 84 ALA A O 1
ATOM 693 N N . ILE A 1 85 ? -0.291 3.565 0.532 1.00 95.25 85 ILE A N 1
ATOM 694 C CA . ILE A 1 85 ? -0.804 2.916 1.739 1.00 95.25 85 ILE A CA 1
ATOM 695 C C . ILE A 1 85 ? -2.094 3.637 2.103 1.00 95.25 85 ILE A C 1
ATOM 697 O O . ILE A 1 85 ? -2.074 4.837 2.372 1.00 95.25 85 ILE A O 1
ATOM 701 N N . ILE A 1 86 ? -3.213 2.925 2.114 1.00 94.44 86 ILE A N 1
ATOM 702 C CA . ILE A 1 86 ? -4.542 3.495 2.327 1.00 94.44 86 ILE A CA 1
ATOM 703 C C . ILE A 1 86 ? -5.220 2.731 3.453 1.00 94.44 86 ILE A C 1
ATOM 705 O O . ILE A 1 86 ? -5.444 1.532 3.352 1.00 94.44 86 ILE A O 1
ATOM 709 N N . LEU A 1 87 ? -5.623 3.428 4.507 1.00 93.94 87 LEU A N 1
ATOM 710 C CA . LEU A 1 87 ? -6.477 2.867 5.543 1.00 93.94 87 LEU A CA 1
ATOM 711 C C . LEU A 1 87 ? -7.893 3.411 5.381 1.00 93.94 87 LEU A C 1
ATOM 713 O O . LEU A 1 87 ? -8.161 4.580 5.661 1.00 93.94 87 LEU A O 1
ATOM 717 N N . HIS A 1 88 ? -8.806 2.550 4.944 1.00 92.38 88 HIS A N 1
ATOM 718 C CA . HIS A 1 88 ? -10.211 2.882 4.738 1.00 92.38 88 HIS A CA 1
ATOM 719 C C . HIS A 1 88 ? -11.055 2.396 5.922 1.00 92.38 88 HIS A C 1
ATOM 721 O O . HIS A 1 88 ? -11.162 1.191 6.161 1.00 92.38 88 HIS A O 1
ATOM 727 N N . ARG A 1 89 ? -11.695 3.329 6.636 1.00 91.62 89 ARG A N 1
ATOM 728 C CA . ARG A 1 89 ? -12.727 3.056 7.644 1.00 91.62 89 ARG A CA 1
ATOM 729 C C . ARG A 1 89 ? -14.074 2.960 6.926 1.00 91.62 89 ARG A C 1
ATOM 731 O O . ARG A 1 89 ? -14.571 3.949 6.386 1.00 91.62 89 ARG A O 1
ATOM 738 N N . VAL A 1 90 ? -14.665 1.767 6.885 1.00 87.62 90 VAL A N 1
ATOM 739 C CA . VAL A 1 90 ? -15.855 1.493 6.061 1.00 87.62 90 VAL A CA 1
ATOM 740 C C . VAL A 1 90 ? -17.012 2.418 6.454 1.00 87.62 90 VAL A C 1
ATOM 742 O O . VAL A 1 90 ? -17.493 2.366 7.583 1.00 87.62 90 VAL A O 1
ATOM 745 N N . GLY A 1 91 ? -17.460 3.247 5.503 1.00 87.12 91 GLY A N 1
ATOM 746 C CA . GLY A 1 91 ? -18.546 4.217 5.694 1.00 87.12 91 GLY A CA 1
ATOM 747 C C . GLY A 1 91 ? -18.120 5.566 6.291 1.00 87.12 91 GLY A C 1
ATOM 748 O O . GLY A 1 91 ? -18.977 6.408 6.538 1.00 87.12 91 GLY A O 1
ATOM 749 N N . ASN A 1 92 ? -16.822 5.793 6.522 1.00 88.38 92 ASN A N 1
ATOM 750 C CA . ASN A 1 92 ? -16.314 6.965 7.246 1.00 88.38 92 ASN A CA 1
ATOM 751 C C . ASN A 1 92 ? -15.042 7.579 6.623 1.00 88.38 92 ASN A C 1
ATOM 753 O O . ASN A 1 92 ? -14.331 8.332 7.289 1.00 88.38 92 ASN A O 1
ATOM 757 N N . GLY A 1 93 ? -14.752 7.274 5.356 1.00 90.06 93 GLY A N 1
ATOM 758 C CA . GLY A 1 93 ? -13.556 7.764 4.670 1.00 90.06 93 GLY A CA 1
ATOM 759 C C . GLY A 1 93 ? -12.280 7.044 5.113 1.00 90.06 93 GLY A C 1
ATOM 760 O O . GLY A 1 93 ? -12.319 5.940 5.654 1.00 90.06 93 GLY A O 1
ATOM 761 N N . GLY A 1 94 ? -11.123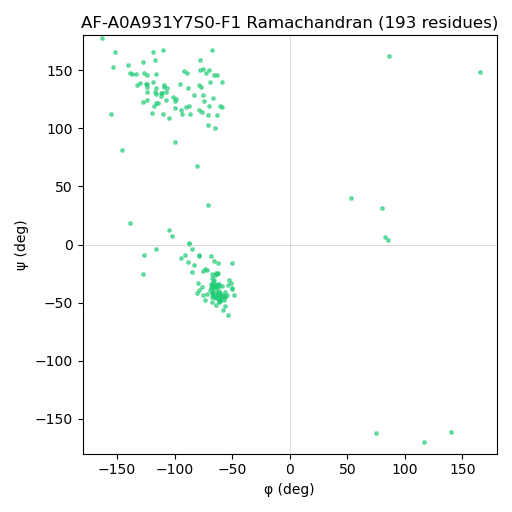 7.638 4.846 1.00 91.69 94 GLY A N 1
ATOM 762 C CA . GLY A 1 94 ? -9.847 6.998 5.139 1.00 91.69 94 GLY A CA 1
ATOM 763 C C . GLY A 1 94 ? -8.676 7.962 5.147 1.00 91.69 94 GLY A C 1
ATOM 764 O O . GLY A 1 94 ? -8.822 9.151 4.865 1.00 91.69 94 GLY A O 1
ATOM 765 N N . ARG A 1 95 ? -7.503 7.422 5.462 1.00 94.12 95 ARG A N 1
ATOM 766 C CA . ARG A 1 95 ? -6.217 8.118 5.378 1.00 94.12 95 ARG A CA 1
ATOM 767 C C . ARG A 1 95 ? -5.356 7.430 4.338 1.00 94.12 95 ARG A C 1
ATOM 769 O O . ARG A 1 95 ? -5.437 6.212 4.197 1.00 94.12 95 ARG A O 1
ATOM 776 N N . TYR A 1 96 ? -4.532 8.192 3.634 1.00 95.31 96 TYR A N 1
ATOM 777 C CA . TYR A 1 96 ? -3.571 7.611 2.714 1.00 95.31 96 TYR A CA 1
ATOM 778 C C . TYR A 1 96 ? -2.234 8.325 2.754 1.00 95.31 96 TYR A C 1
ATOM 780 O O . TYR A 1 96 ? -2.141 9.508 3.085 1.00 95.31 96 TYR A O 1
ATOM 788 N N . PHE A 1 97 ? -1.218 7.561 2.390 1.00 96.44 97 PHE A N 1
ATOM 789 C CA . PHE A 1 97 ? 0.166 7.969 2.321 1.00 96.44 97 PHE A CA 1
ATOM 790 C C . PHE A 1 97 ? 0.758 7.403 1.038 1.00 96.44 97 PHE A C 1
ATOM 792 O O . PHE A 1 97 ? 0.372 6.311 0.618 1.00 96.44 97 PHE A O 1
ATOM 799 N N . TRP A 1 98 ? 1.689 8.117 0.412 1.00 95.19 98 TRP A N 1
ATOM 800 C CA . TRP A 1 98 ? 2.333 7.616 -0.800 1.00 95.19 98 TRP A CA 1
ATOM 801 C C . TRP A 1 98 ? 3.832 7.893 -0.832 1.00 95.19 98 TRP A C 1
ATOM 803 O O . TRP A 1 98 ? 4.311 8.901 -0.318 1.00 95.19 98 TRP A O 1
ATOM 813 N N . HIS A 1 99 ? 4.582 6.994 -1.456 1.00 93.50 99 HIS A N 1
ATOM 814 C CA . HIS A 1 99 ? 6.022 7.096 -1.649 1.00 93.50 99 HIS A CA 1
ATOM 815 C C . HIS A 1 99 ? 6.358 6.975 -3.133 1.00 93.50 99 HIS A C 1
ATOM 817 O O . HIS A 1 99 ? 5.805 6.120 -3.820 1.00 93.50 99 HIS A O 1
ATOM 823 N N . ARG A 1 100 ? 7.283 7.818 -3.606 1.00 91.38 100 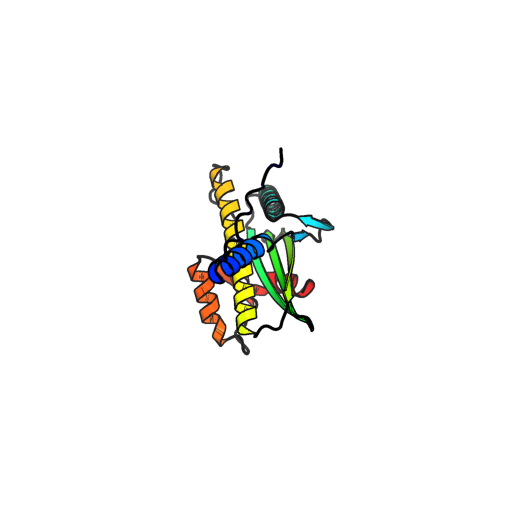ARG A N 1
ATOM 824 C CA . ARG A 1 100 ? 7.843 7.762 -4.960 1.00 91.38 100 ARG A CA 1
ATOM 825 C C . ARG A 1 100 ? 9.277 7.258 -4.920 1.00 91.38 100 ARG A C 1
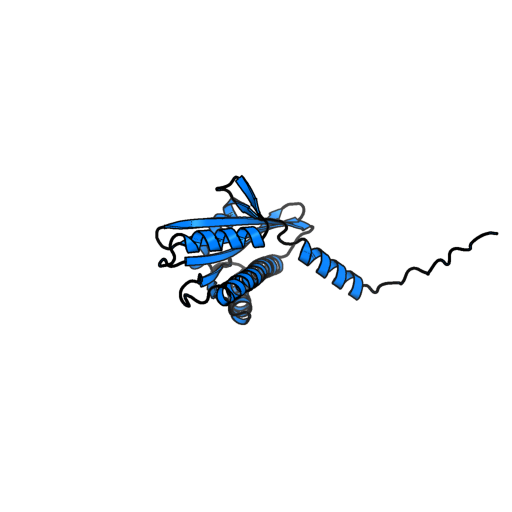ATOM 827 O O . ARG A 1 100 ? 10.087 7.827 -4.187 1.00 91.38 100 ARG A O 1
ATOM 834 N N . SER A 1 101 ? 9.584 6.284 -5.768 1.00 89.44 101 SER A N 1
ATOM 835 C CA . SER A 1 101 ? 10.947 5.855 -6.083 1.00 89.44 101 SER A CA 1
ATOM 836 C C . SER A 1 101 ? 11.167 5.882 -7.596 1.00 89.44 101 SER A C 1
ATOM 838 O O . SER A 1 101 ? 10.238 5.685 -8.379 1.00 89.44 101 SER A O 1
ATOM 840 N N . LYS A 1 102 ? 12.395 6.185 -8.026 1.00 87.56 102 LYS A N 1
ATOM 841 C CA . LYS A 1 102 ? 12.783 6.194 -9.441 1.00 87.56 102 LYS A CA 1
ATOM 842 C C . LYS A 1 102 ? 13.839 5.124 -9.661 1.00 87.56 102 LYS A C 1
ATOM 844 O O . LYS A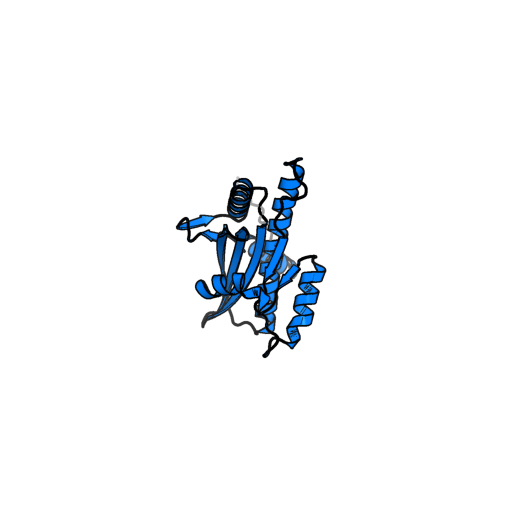 1 102 ? 14.800 5.045 -8.900 1.00 87.56 102 LYS A O 1
ATOM 849 N N . ARG A 1 103 ? 13.670 4.347 -10.723 1.00 86.00 103 ARG A N 1
ATOM 850 C CA . ARG A 1 103 ? 14.665 3.409 -11.229 1.00 86.00 103 ARG A CA 1
ATOM 851 C C . ARG A 1 103 ? 15.172 3.908 -12.572 1.00 86.00 103 ARG A C 1
ATOM 853 O O . ARG A 1 103 ? 14.377 4.219 -13.453 1.00 86.00 103 ARG A O 1
ATOM 860 N N . GLU A 1 104 ? 16.486 4.004 -12.711 1.00 86.12 104 GLU A N 1
ATOM 861 C CA . GLU A 1 104 ? 17.108 4.370 -13.981 1.00 86.12 104 GLU A CA 1
ATOM 862 C C . GLU A 1 104 ? 17.016 3.219 -14.988 1.00 86.12 104 GLU A C 1
ATOM 864 O O . GLU A 1 104 ? 17.067 2.041 -14.622 1.00 86.12 104 GLU A O 1
ATOM 869 N N . GLY A 1 105 ? 16.907 3.580 -16.265 1.00 84.62 105 GLY A N 1
ATOM 870 C CA . GLY A 1 105 ? 16.820 2.626 -17.366 1.00 84.62 105 GLY A CA 1
ATOM 871 C C . GLY A 1 105 ? 15.402 2.134 -17.656 1.00 84.62 105 GLY A C 1
ATOM 872 O O . GLY A 1 105 ? 14.472 2.276 -16.862 1.00 84.62 105 GLY A O 1
ATOM 873 N N . THR A 1 106 ? 15.236 1.573 -18.849 1.00 84.50 106 THR A N 1
ATOM 874 C CA . THR A 1 106 ? 13.958 1.033 -19.310 1.00 84.50 106 THR A CA 1
ATOM 875 C C . THR A 1 106 ? 13.686 -0.332 -18.682 1.00 84.50 106 THR A C 1
ATOM 877 O O . THR A 1 106 ? 14.603 -1.095 -18.375 1.00 84.50 106 THR A O 1
ATOM 880 N N . MET A 1 107 ? 12.408 -0.657 -18.496 1.00 84.31 107 MET A N 1
ATOM 881 C CA . MET A 1 107 ? 11.973 -1.964 -18.009 1.00 84.31 107 MET A CA 1
ATOM 882 C C . MET A 1 107 ? 10.882 -2.503 -18.918 1.00 84.31 107 MET A C 1
ATOM 884 O O . MET A 1 107 ? 9.974 -1.777 -19.309 1.00 84.31 107 MET A O 1
ATOM 888 N N . VAL A 1 108 ? 10.925 -3.797 -19.217 1.00 89.25 108 VAL A N 1
ATOM 889 C CA . VAL A 1 108 ? 9.817 -4.434 -19.931 1.00 89.25 108 VAL A CA 1
ATOM 890 C C . VAL A 1 108 ? 8.588 -4.528 -19.023 1.00 89.25 108 VAL A C 1
ATOM 892 O O . VAL A 1 108 ? 8.712 -4.678 -17.808 1.00 89.25 108 VAL A O 1
ATOM 895 N N . LEU A 1 109 ? 7.391 -4.491 -19.618 1.00 86.25 109 LEU A N 1
ATOM 896 C CA . LEU A 1 109 ? 6.108 -4.485 -18.898 1.00 86.25 109 LEU A CA 1
ATOM 897 C C . LEU A 1 109 ? 6.014 -5.570 -17.812 1.00 86.25 109 LEU A C 1
ATOM 899 O O . LEU A 1 109 ? 5.563 -5.302 -16.704 1.00 86.25 109 LEU A O 1
ATOM 903 N N . ARG A 1 110 ? 6.464 -6.791 -18.121 1.00 87.25 110 ARG A N 1
ATOM 904 C CA . ARG A 1 110 ? 6.444 -7.911 -17.173 1.00 87.25 110 ARG A CA 1
ATOM 905 C C . ARG A 1 110 ? 7.274 -7.616 -15.920 1.00 87.25 110 ARG A C 1
ATOM 907 O O . ARG A 1 110 ? 6.782 -7.818 -14.816 1.00 87.25 110 ARG A O 1
ATOM 914 N N . ASP A 1 111 ? 8.491 -7.107 -16.087 1.00 88.38 111 ASP A N 1
ATOM 915 C CA . ASP A 1 111 ? 9.390 -6.789 -14.972 1.00 88.38 111 ASP A CA 1
ATOM 916 C C . ASP A 1 111 ? 8.853 -5.626 -14.136 1.00 88.38 111 ASP A C 1
ATOM 918 O O . ASP A 1 111 ? 8.995 -5.638 -12.914 1.00 88.38 111 ASP A O 1
ATOM 922 N N . ARG A 1 112 ? 8.196 -4.646 -14.774 1.00 89.06 112 ARG A N 1
ATOM 923 C CA . ARG A 1 112 ? 7.527 -3.539 -14.073 1.00 89.06 112 ARG A CA 1
ATOM 924 C C . ARG A 1 112 ? 6.425 -4.050 -13.153 1.00 89.06 112 ARG A C 1
ATOM 926 O O . ARG A 1 112 ? 6.455 -3.759 -11.963 1.00 89.06 112 ARG A O 1
ATOM 933 N N . ILE A 1 113 ? 5.547 -4.907 -13.671 1.00 88.75 113 ILE A N 1
ATOM 934 C CA . ILE A 1 113 ? 4.455 -5.512 -12.894 1.00 88.75 113 ILE A CA 1
ATOM 935 C C . ILE A 1 113 ? 4.999 -6.372 -11.747 1.00 88.75 113 ILE A C 1
ATOM 937 O O . ILE A 1 113 ? 4.493 -6.313 -10.629 1.00 88.75 113 ILE A O 1
ATOM 941 N N . HIS A 1 114 ? 6.057 -7.156 -11.979 1.00 89.25 114 HIS A N 1
ATOM 942 C CA . HIS A 1 114 ? 6.697 -7.904 -10.892 1.00 89.25 114 HIS A CA 1
ATOM 943 C C . HIS A 1 114 ? 7.265 -6.981 -9.811 1.00 89.25 114 HIS A C 1
ATOM 945 O O . HIS A 1 114 ? 7.129 -7.282 -8.626 1.00 89.25 114 HIS A O 1
ATOM 951 N N . GLN A 1 115 ? 7.870 -5.861 -10.206 1.00 89.62 115 GLN A N 1
ATOM 952 C CA . GLN A 1 115 ? 8.423 -4.885 -9.272 1.00 89.62 115 GLN A CA 1
ATOM 953 C C . GLN A 1 115 ? 7.329 -4.170 -8.466 1.00 89.62 115 GLN A C 1
ATOM 955 O O . GLN A 1 115 ? 7.482 -4.003 -7.258 1.00 89.62 115 GLN A O 1
ATOM 960 N N . GLU A 1 116 ? 6.215 -3.798 -9.102 1.00 90.44 116 GLU A N 1
ATOM 961 C CA . GLU A 1 116 ? 5.031 -3.233 -8.437 1.00 90.44 116 GLU A CA 1
ATOM 962 C C . GLU A 1 116 ? 4.497 -4.179 -7.352 1.00 90.44 116 GLU A C 1
ATOM 964 O O . GLU A 1 116 ? 4.256 -3.785 -6.204 1.00 90.44 116 GLU A O 1
ATOM 969 N N . VAL A 1 117 ? 4.361 -5.459 -7.699 1.00 90.50 117 VAL A N 1
ATOM 970 C CA . VAL A 1 117 ? 3.881 -6.494 -6.779 1.00 90.50 117 VAL A CA 1
ATOM 971 C C . VAL A 1 117 ? 4.877 -6.721 -5.644 1.00 90.50 117 VAL A C 1
ATOM 973 O O . VAL A 1 117 ? 4.460 -6.835 -4.491 1.00 90.50 117 VAL A O 1
ATOM 976 N N . ASP A 1 118 ? 6.182 -6.736 -5.933 1.00 90.81 118 ASP A N 1
ATOM 977 C CA . ASP A 1 118 ? 7.217 -6.873 -4.906 1.00 90.81 118 ASP A CA 1
ATOM 978 C C . ASP A 1 118 ? 7.203 -5.702 -3.913 1.00 90.81 118 ASP A C 1
ATOM 980 O O . ASP A 1 118 ? 7.230 -5.928 -2.702 1.00 90.81 118 ASP A O 1
ATOM 984 N N . PHE A 1 119 ? 7.091 -4.460 -4.395 1.00 91.94 119 PHE A N 1
ATOM 985 C CA . PHE A 1 119 ? 6.991 -3.281 -3.529 1.00 91.94 119 PHE A CA 1
ATOM 986 C C . PHE A 1 119 ? 5.743 -3.326 -2.649 1.00 91.94 119 PHE A C 1
ATOM 988 O O . PHE A 1 119 ? 5.845 -3.135 -1.433 1.00 91.94 119 PHE A O 1
ATOM 995 N N . SER A 1 120 ? 4.592 -3.671 -3.229 1.00 91.31 120 SER A N 1
ATOM 996 C CA . SER A 1 120 ? 3.337 -3.811 -2.483 1.00 91.31 120 SER A CA 1
ATOM 997 C C . SER A 1 120 ? 3.437 -4.891 -1.401 1.00 91.31 120 SER A C 1
ATOM 999 O O . SER A 1 120 ? 3.066 -4.662 -0.249 1.00 91.31 120 SER A O 1
ATOM 1001 N N . ARG A 1 121 ? 4.001 -6.057 -1.746 1.00 91.81 121 ARG A N 1
ATOM 1002 C CA . ARG A 1 121 ? 4.228 -7.176 -0.820 1.00 91.81 121 ARG A CA 1
ATOM 1003 C C . ARG A 1 121 ? 5.152 -6.784 0.330 1.00 91.81 121 ARG A C 1
ATOM 1005 O O . ARG A 1 121 ? 4.835 -7.054 1.482 1.00 91.81 121 ARG A O 1
ATOM 1012 N N . ARG A 1 122 ? 6.282 -6.136 0.046 1.00 91.94 122 ARG A N 1
ATOM 1013 C CA . ARG A 1 122 ? 7.255 -5.748 1.083 1.00 91.94 122 ARG A CA 1
ATOM 1014 C C . ARG A 1 122 ? 6.680 -4.735 2.064 1.00 91.94 122 ARG A C 1
ATOM 1016 O O . ARG A 1 122 ? 6.992 -4.792 3.251 1.00 91.94 122 ARG A O 1
ATOM 1023 N N . LEU A 1 123 ? 5.836 -3.821 1.588 1.00 93.25 123 LEU A N 1
ATOM 1024 C CA . LEU A 1 123 ? 5.084 -2.933 2.472 1.00 93.25 123 LEU A CA 1
ATOM 1025 C C . LEU A 1 123 ? 4.076 -3.713 3.311 1.00 93.25 123 LEU A C 1
ATOM 1027 O O . LEU A 1 123 ? 4.023 -3.505 4.520 1.00 93.25 123 LEU A O 1
ATOM 1031 N N . ALA A 1 124 ? 3.335 -4.642 2.706 1.00 91.69 124 ALA A N 1
ATOM 1032 C CA . ALA A 1 124 ? 2.392 -5.488 3.428 1.00 91.69 124 ALA A CA 1
ATOM 1033 C C . ALA A 1 124 ? 3.053 -6.267 4.576 1.00 91.69 124 ALA A C 1
ATOM 1035 O O . ALA A 1 124 ? 2.549 -6.236 5.696 1.00 91.69 124 ALA A O 1
ATOM 1036 N N . GLU A 1 125 ? 4.220 -6.869 4.334 1.00 91.06 125 GLU A N 1
ATOM 1037 C CA . GLU A 1 125 ? 5.007 -7.578 5.354 1.00 91.06 125 GLU A CA 1
ATOM 1038 C C . GLU A 1 125 ? 5.433 -6.660 6.507 1.00 91.06 125 GLU A C 1
ATOM 1040 O O . GLU A 1 125 ? 5.331 -7.039 7.675 1.00 91.06 125 GLU A O 1
ATOM 1045 N N . LYS A 1 126 ? 5.868 -5.428 6.203 1.00 91.88 126 LYS A N 1
ATOM 1046 C CA . LYS A 1 126 ? 6.215 -4.439 7.237 1.00 91.88 126 LYS A CA 1
ATOM 1047 C C . LYS A 1 126 ? 4.996 -4.067 8.091 1.00 91.88 126 LYS A C 1
ATOM 1049 O O . LYS A 1 126 ? 5.096 -4.057 9.315 1.00 91.88 126 LYS A O 1
ATOM 1054 N N . PHE A 1 127 ? 3.837 -3.816 7.476 1.00 91.06 127 PHE A N 1
ATOM 1055 C CA . PHE A 1 127 ? 2.608 -3.500 8.218 1.00 91.06 127 PHE A CA 1
ATOM 1056 C C . PHE A 1 127 ? 2.069 -4.683 9.021 1.00 91.06 127 PHE A C 1
ATOM 1058 O O . PHE A 1 127 ? 1.594 -4.491 10.140 1.00 91.06 127 PHE A O 1
ATOM 1065 N N . GLU A 1 128 ? 2.173 -5.904 8.499 1.00 87.94 128 GLU A N 1
ATOM 1066 C CA . GLU A 1 128 ? 1.826 -7.105 9.253 1.00 87.94 128 GLU A CA 1
ATOM 1067 C C . GLU A 1 128 ? 2.703 -7.247 10.506 1.00 87.94 128 GLU A C 1
ATOM 1069 O O . GLU A 1 128 ? 2.178 -7.523 11.588 1.00 87.94 128 GLU A O 1
ATOM 1074 N N . ALA A 1 129 ? 4.011 -6.990 10.390 1.00 89.00 129 ALA A N 1
ATOM 1075 C CA . ALA A 1 129 ? 4.925 -6.989 11.529 1.00 89.00 129 ALA A CA 1
ATOM 1076 C C . ALA A 1 129 ? 4.530 -5.940 12.585 1.00 89.00 129 ALA A C 1
ATOM 1078 O O . ALA A 1 129 ? 4.371 -6.303 13.752 1.00 89.00 129 ALA A O 1
ATOM 1079 N N . PHE A 1 130 ? 4.270 -4.688 12.182 1.00 88.81 130 PHE A N 1
ATOM 1080 C CA . PHE A 1 130 ? 3.816 -3.632 13.101 1.00 88.81 130 PHE A CA 1
ATOM 1081 C C . PHE A 1 130 ? 2.509 -4.003 13.814 1.00 88.81 130 PHE A C 1
ATOM 1083 O O . PHE A 1 130 ? 2.384 -3.862 15.031 1.00 88.81 130 PHE A O 1
ATOM 1090 N N . PHE A 1 131 ? 1.533 -4.551 13.085 1.00 82.75 131 PHE A N 1
ATOM 1091 C CA . PHE A 1 131 ? 0.267 -4.972 13.686 1.00 82.75 131 PHE A CA 1
ATOM 1092 C C . PHE A 1 131 ? 0.423 -6.171 14.618 1.00 82.75 131 PHE A C 1
ATOM 1094 O O . PHE A 1 131 ? -0.291 -6.262 15.617 1.00 82.75 131 PHE A O 1
ATOM 1101 N N . ASN A 1 132 ? 1.332 -7.098 14.321 1.00 83.25 132 ASN A N 1
ATOM 1102 C CA . ASN A 1 132 ? 1.612 -8.227 15.203 1.00 83.25 132 ASN A CA 1
ATOM 1103 C C . ASN A 1 132 ? 2.306 -7.781 16.494 1.00 83.25 132 ASN A C 1
ATOM 1105 O O . ASN A 1 132 ? 1.933 -8.253 17.568 1.00 83.25 132 ASN A O 1
ATOM 1109 N N . GLU A 1 133 ? 3.230 -6.827 16.417 1.00 82.62 133 GLU A N 1
ATOM 1110 C CA . GLU A 1 133 ? 3.837 -6.218 17.601 1.00 82.62 133 GLU A CA 1
ATOM 1111 C C . GLU A 1 133 ? 2.781 -5.527 18.476 1.00 82.62 133 GLU A C 1
ATOM 1113 O O . GLU A 1 133 ? 2.675 -5.792 19.678 1.00 82.62 133 GLU A O 1
ATOM 1118 N N . TRP A 1 134 ? 1.906 -4.716 17.880 1.00 78.00 134 TRP A N 1
ATOM 1119 C CA . TRP A 1 134 ? 0.832 -4.076 18.637 1.00 78.00 134 TRP A CA 1
ATOM 1120 C C . TRP A 1 134 ? -0.175 -5.065 19.220 1.00 78.00 134 TRP A C 1
ATOM 1122 O O . TRP A 1 134 ? -0.607 -4.864 20.353 1.00 78.00 134 TRP A O 1
ATOM 1132 N N . LYS A 1 135 ? -0.522 -6.152 18.512 1.00 73.44 135 LYS A N 1
ATOM 1133 C CA . LYS A 1 135 ? -1.356 -7.247 19.051 1.00 73.44 135 LYS A CA 1
ATOM 1134 C C . LYS A 1 135 ? -0.783 -7.817 20.341 1.00 73.44 135 LYS A C 1
ATOM 1136 O O . LYS A 1 135 ? -1.536 -8.102 21.269 1.00 73.44 135 LYS A O 1
ATOM 1141 N N . MET A 1 136 ? 0.531 -8.025 20.382 1.00 72.88 136 MET A N 1
ATOM 1142 C CA . MET A 1 136 ? 1.205 -8.575 21.557 1.00 72.88 136 MET A CA 1
ATOM 1143 C C . MET A 1 136 ? 1.156 -7.600 22.737 1.00 72.88 136 MET A C 1
ATOM 1145 O O . MET A 1 136 ? 0.949 -8.026 23.875 1.00 72.88 136 MET A O 1
ATOM 1149 N N . ASN A 1 137 ? 1.276 -6.302 22.455 1.00 71.50 137 ASN A N 1
ATOM 1150 C CA . ASN A 1 137 ? 1.283 -5.248 23.468 1.00 71.50 137 ASN A CA 1
ATOM 1151 C C . ASN A 1 137 ? -0.134 -4.875 23.959 1.00 71.50 137 ASN A C 1
ATOM 1153 O O . ASN A 1 137 ? -0.326 -4.593 25.142 1.00 71.50 137 ASN A O 1
ATOM 1157 N N . PHE A 1 138 ? -1.155 -4.948 23.098 1.00 64.12 138 PHE A N 1
ATOM 1158 C CA . PHE A 1 138 ? -2.562 -4.690 23.427 1.00 64.12 138 PHE A CA 1
ATOM 1159 C C . PHE A 1 138 ? -3.334 -6.002 23.654 1.00 64.12 138 PHE A C 1
ATOM 1161 O O . PHE A 1 138 ? -3.985 -6.545 22.761 1.00 64.12 138 PHE A O 1
ATOM 1168 N N . ARG A 1 139 ? -3.325 -6.500 24.899 1.00 52.44 139 ARG A N 1
ATOM 1169 C CA . ARG A 1 139 ? -3.988 -7.751 25.347 1.00 52.44 139 ARG A CA 1
ATOM 1170 C C . ARG A 1 139 ? -5.534 -7.685 25.392 1.00 52.44 139 ARG A C 1
ATOM 1172 O O . ARG A 1 139 ? -6.136 -8.266 26.292 1.00 52.44 139 ARG A O 1
ATOM 1179 N N . GLY A 1 140 ? -6.187 -6.952 24.484 1.00 48.84 140 GLY A N 1
ATOM 1180 C CA . GLY A 1 140 ? -7.580 -6.509 24.672 1.00 48.84 140 GLY A CA 1
ATOM 1181 C C . GLY A 1 140 ? -8.598 -6.810 23.570 1.00 48.84 140 GLY A C 1
ATOM 1182 O O . GLY A 1 140 ? -9.780 -6.907 23.879 1.00 48.84 140 GLY A O 1
ATOM 1183 N N . SER A 1 141 ? -8.216 -6.977 22.300 1.00 50.12 141 SER A N 1
ATOM 1184 C CA . SER A 1 141 ? -9.218 -7.227 21.250 1.00 50.12 141 SER A CA 1
ATOM 1185 C C . SER A 1 141 ? -8.635 -7.957 20.044 1.00 50.12 141 SER A C 1
ATOM 1187 O O . SER A 1 141 ? -7.838 -7.417 19.279 1.00 50.12 141 SER A O 1
ATOM 1189 N N . LYS A 1 142 ? -9.070 -9.208 19.849 1.00 50.44 142 LYS A N 1
ATOM 1190 C CA . LYS A 1 142 ? -8.757 -10.025 18.662 1.00 50.44 142 LYS A CA 1
ATOM 1191 C C . LYS A 1 142 ? -9.364 -9.465 17.366 1.00 50.44 142 LYS A C 1
ATOM 1193 O O . LYS A 1 142 ? -8.964 -9.898 16.292 1.00 50.44 142 LYS A O 1
ATOM 1198 N N . THR A 1 143 ? -10.301 -8.522 17.451 1.00 51.59 143 THR A N 1
ATOM 1199 C CA . THR A 1 143 ? -11.150 -8.095 16.321 1.00 51.59 143 THR A CA 1
ATOM 1200 C C . THR A 1 143 ? -10.695 -6.774 15.696 1.00 51.59 143 THR A C 1
ATOM 1202 O O . THR A 1 143 ? -11.396 -6.212 14.863 1.00 51.59 143 THR A O 1
ATOM 1205 N N . PHE A 1 144 ? -9.543 -6.246 16.117 1.00 60.62 144 PHE A N 1
ATOM 1206 C CA . PHE A 1 144 ? -9.233 -4.833 15.922 1.00 60.62 144 PHE A CA 1
ATOM 1207 C C . PHE A 1 144 ? -8.422 -4.481 14.670 1.00 60.62 144 PHE A C 1
ATOM 1209 O O . PHE A 1 144 ? -8.295 -3.316 14.301 1.00 60.62 144 PHE A O 1
ATOM 1216 N N . TRP A 1 145 ? -7.868 -5.487 14.005 1.00 71.38 145 TRP A N 1
ATOM 1217 C CA . TRP A 1 145 ? -6.850 -5.262 12.986 1.00 71.38 145 TRP A CA 1
ATOM 1218 C C . TRP A 1 145 ? -7.466 -5.214 11.592 1.00 71.38 145 TRP A C 1
ATOM 1220 O O . TRP A 1 145 ? -8.363 -6.009 11.300 1.00 71.38 145 TRP A O 1
ATOM 1230 N N . PRO A 1 146 ? -7.018 -4.283 10.734 1.00 75.75 146 PRO A N 1
ATOM 1231 C CA . PRO A 1 146 ? -7.568 -4.146 9.399 1.00 75.75 146 PRO A CA 1
ATOM 1232 C C . PRO A 1 146 ? -7.251 -5.388 8.566 1.00 75.75 146 PRO A C 1
ATOM 1234 O O . PRO A 1 146 ? -6.167 -5.963 8.679 1.00 75.75 146 PRO A O 1
ATOM 1237 N N . ASN A 1 147 ? -8.169 -5.755 7.675 1.00 82.56 147 ASN A N 1
ATOM 1238 C CA . ASN A 1 147 ? -7.846 -6.710 6.619 1.00 82.56 147 ASN A CA 1
ATOM 1239 C C . ASN A 1 147 ? -6.824 -6.058 5.685 1.00 82.56 147 ASN A C 1
ATOM 1241 O O . ASN A 1 147 ? -7.061 -4.942 5.213 1.00 82.56 147 ASN A O 1
ATOM 1245 N N . LEU A 1 148 ? -5.697 -6.732 5.456 1.00 85.94 148 LEU A N 1
ATOM 1246 C CA . LEU A 1 148 ? -4.652 -6.256 4.561 1.00 85.94 148 LEU A CA 1
ATOM 1247 C C . LEU A 1 148 ? -4.913 -6.783 3.149 1.00 85.94 148 LEU A C 1
ATOM 1249 O O . LEU A 1 148 ? -4.910 -7.990 2.913 1.00 85.94 148 LEU A O 1
ATOM 1253 N N . GLU A 1 149 ? -5.120 -5.856 2.221 1.00 88.56 149 GLU A N 1
ATOM 1254 C CA . GLU A 1 149 ? -5.401 -6.104 0.813 1.00 88.56 149 GLU A CA 1
ATOM 1255 C C . GLU A 1 149 ? -4.258 -5.533 -0.039 1.00 88.56 149 GLU A C 1
ATOM 1257 O O . GLU A 1 149 ? -3.979 -4.332 -0.009 1.00 88.56 149 GLU A O 1
ATOM 1262 N N . ILE A 1 150 ? -3.609 -6.386 -0.830 1.00 85.75 150 ILE A N 1
ATOM 1263 C CA . ILE A 1 150 ? -2.682 -5.957 -1.876 1.00 85.75 150 ILE A CA 1
ATOM 1264 C C . ILE A 1 150 ? -3.481 -5.706 -3.149 1.00 85.75 150 ILE A C 1
ATOM 1266 O O . ILE A 1 150 ? -4.141 -6.594 -3.692 1.00 85.75 150 ILE A O 1
ATOM 1270 N N . HIS A 1 151 ? -3.429 -4.475 -3.628 1.00 85.81 151 HIS A N 1
ATOM 1271 C CA . HIS A 1 151 ? -4.067 -4.060 -4.860 1.00 85.81 151 HIS A CA 1
ATOM 1272 C C . HIS A 1 151 ? -3.034 -4.027 -5.972 1.00 85.81 151 HIS A C 1
ATOM 1274 O O . HIS A 1 151 ? -2.036 -3.317 -5.879 1.00 85.81 151 HIS A O 1
ATOM 1280 N N . VAL A 1 152 ? -3.312 -4.770 -7.037 1.00 78.31 152 VAL A N 1
ATOM 1281 C CA . VAL A 1 152 ? -2.468 -4.792 -8.228 1.00 78.31 152 VAL A CA 1
ATOM 1282 C C . VAL A 1 152 ? -3.274 -4.263 -9.403 1.00 78.31 152 VAL A C 1
ATOM 1284 O O . VAL A 1 152 ? -4.410 -4.697 -9.640 1.00 78.31 152 VAL A O 1
ATOM 1287 N N . ASP A 1 153 ? -2.688 -3.332 -10.151 1.00 71.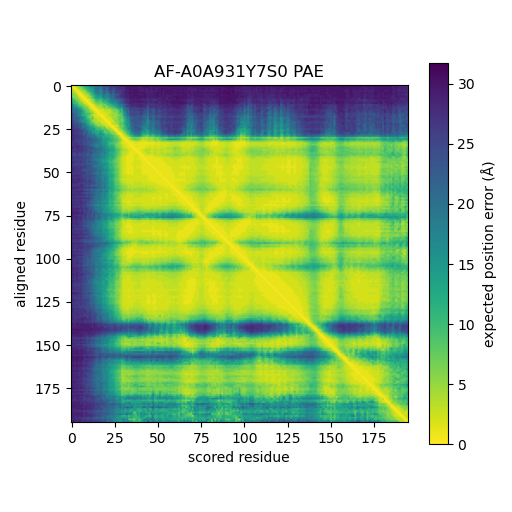81 153 ASP A N 1
ATOM 1288 C CA . ASP A 1 153 ? -3.281 -2.818 -11.379 1.00 71.81 153 ASP A CA 1
ATOM 1289 C C . ASP A 1 153 ? -3.039 -3.763 -12.571 1.00 71.81 153 ASP A C 1
ATOM 1291 O O . ASP A 1 153 ? -2.320 -3.484 -13.526 1.00 71.81 153 ASP A O 1
ATOM 1295 N N . ILE A 1 154 ? -3.669 -4.934 -12.502 1.00 68.88 154 ILE A N 1
ATOM 1296 C CA . ILE A 1 154 ? -3.760 -5.888 -13.609 1.00 68.88 154 ILE A CA 1
ATOM 1297 C C . ILE A 1 154 ? -5.231 -6.196 -13.883 1.00 68.88 154 ILE A C 1
ATOM 1299 O O . ILE A 1 154 ? -6.031 -6.345 -12.955 1.00 68.88 154 ILE A O 1
ATOM 1303 N N . GLY A 1 155 ? -5.600 -6.270 -15.161 1.00 60.22 155 GLY A N 1
ATOM 1304 C CA . GLY A 1 155 ? -6.975 -6.481 -15.611 1.00 60.22 155 GLY A CA 1
ATOM 1305 C C . GLY A 1 155 ? -7.093 -7.639 -16.596 1.00 60.22 155 GLY A C 1
ATOM 1306 O O . GLY A 1 155 ? -6.133 -8.001 -17.270 1.00 60.22 155 GLY A O 1
ATOM 1307 N N . GLU A 1 156 ? -8.292 -8.212 -16.704 1.00 52.56 156 GLU A N 1
ATOM 1308 C CA . GLU A 1 156 ? -8.572 -9.391 -17.545 1.00 52.56 156 GLU A CA 1
ATOM 1309 C C . GLU A 1 156 ? -8.478 -9.127 -19.060 1.00 52.56 156 GLU A C 1
ATOM 1311 O O . GLU A 1 156 ? -8.467 -10.068 -19.858 1.00 52.56 156 GLU A O 1
ATOM 1316 N N . ASN A 1 157 ? -8.359 -7.857 -19.459 1.00 50.94 157 ASN A N 1
ATOM 1317 C CA . ASN A 1 157 ? -8.252 -7.414 -20.844 1.00 50.94 157 ASN A CA 1
ATOM 1318 C C . ASN A 1 157 ? -6.869 -6.792 -21.095 1.00 50.94 157 ASN A C 1
ATOM 1320 O O . ASN A 1 157 ? -6.515 -5.804 -20.458 1.00 50.94 157 ASN A O 1
ATOM 1324 N N . GLY A 1 158 ? -6.108 -7.343 -22.049 1.00 66.75 158 GLY A N 1
ATOM 1325 C CA . GLY A 1 158 ? -4.822 -6.791 -22.500 1.00 66.75 158 GLY A CA 1
ATOM 1326 C C . GLY A 1 158 ? -3.605 -7.691 -22.254 1.00 66.75 158 GLY A C 1
ATOM 1327 O O . GLY A 1 158 ? -3.729 -8.863 -21.898 1.00 66.75 158 GLY A O 1
ATOM 1328 N N . ALA A 1 159 ? -2.409 -7.125 -22.460 1.00 66.00 159 ALA A N 1
ATOM 1329 C CA . ALA A 1 159 ? -1.116 -7.822 -22.399 1.00 66.00 159 ALA A CA 1
ATOM 1330 C C . ALA A 1 159 ? -0.775 -8.412 -21.015 1.00 66.00 159 ALA A C 1
ATOM 1332 O O . ALA A 1 159 ? 0.104 -9.263 -20.905 1.00 66.00 159 ALA A O 1
ATOM 1333 N N . THR A 1 160 ? -1.479 -7.984 -19.966 1.00 70.38 160 THR A N 1
ATOM 1334 C CA . THR A 1 160 ? -1.244 -8.384 -18.574 1.00 70.38 160 THR A CA 1
ATOM 1335 C C . THR A 1 160 ? -2.059 -9.603 -18.142 1.00 70.38 160 THR A C 1
ATOM 1337 O O . THR A 1 160 ? -1.769 -10.186 -17.099 1.00 70.38 160 THR A O 1
ATOM 1340 N N . ARG A 1 161 ? -3.019 -10.070 -18.959 1.00 75.19 161 ARG A N 1
ATOM 1341 C CA . ARG A 1 161 ? -3.864 -11.236 -18.644 1.00 75.19 161 ARG A CA 1
ATOM 1342 C C . ARG A 1 161 ? -3.053 -12.501 -18.358 1.00 75.19 161 ARG A C 1
ATOM 1344 O O . ARG A 1 161 ? -3.391 -13.255 -17.449 1.00 75.19 161 ARG A O 1
ATOM 1351 N N . SER A 1 162 ? -1.990 -12.736 -19.128 1.00 78.88 162 SER A N 1
ATOM 1352 C CA . SER A 1 162 ? -1.112 -13.900 -18.952 1.00 78.88 162 SER A CA 1
ATOM 1353 C C . SER A 1 162 ? -0.375 -13.886 -17.610 1.00 78.88 162 SER A C 1
ATOM 1355 O O . SER A 1 162 ? -0.036 -14.951 -17.100 1.00 78.88 162 SER A O 1
ATOM 1357 N N . LEU A 1 163 ? -0.184 -12.703 -17.019 1.00 82.62 163 LEU A N 1
ATOM 1358 C CA . LEU A 1 163 ? 0.499 -12.509 -15.742 1.00 82.62 163 LEU A CA 1
ATOM 1359 C C . LEU A 1 163 ? -0.448 -12.620 -14.542 1.00 82.62 163 LEU A C 1
ATOM 1361 O O . LEU A 1 163 ? 0.024 -12.798 -13.425 1.00 82.62 163 LEU A O 1
ATOM 1365 N N . ILE A 1 164 ? -1.773 -12.567 -14.737 1.00 82.56 164 ILE A N 1
ATOM 1366 C CA . ILE A 1 164 ? -2.742 -12.571 -13.626 1.00 82.56 164 ILE A CA 1
ATOM 1367 C C . ILE A 1 164 ? -2.558 -13.787 -12.726 1.00 82.56 164 ILE A C 1
ATOM 1369 O O . ILE A 1 164 ? -2.402 -13.633 -11.519 1.00 82.56 164 ILE A O 1
ATOM 1373 N N . ASN A 1 165 ? -2.544 -14.992 -13.297 1.00 84.69 165 ASN A N 1
ATOM 1374 C CA . ASN A 1 165 ? -2.437 -16.218 -12.503 1.00 84.69 165 ASN A CA 1
ATOM 1375 C C . ASN A 1 165 ? -1.107 -16.298 -11.745 1.00 84.69 165 ASN A C 1
ATOM 1377 O O . ASN A 1 165 ? -1.071 -16.769 -10.611 1.00 84.69 165 ASN A O 1
ATOM 1381 N N . GLU A 1 166 ? -0.030 -15.814 -12.360 1.00 87.31 166 GLU A N 1
ATOM 1382 C CA . GLU A 1 166 ? 1.301 -15.771 -11.762 1.00 87.31 166 GLU A CA 1
ATOM 1383 C C . GLU A 1 166 ? 1.361 -14.788 -10.592 1.00 87.31 166 GLU A C 1
ATOM 1385 O O . GLU A 1 166 ? 1.775 -15.168 -9.499 1.00 87.31 166 GLU A O 1
ATOM 1390 N N . ILE A 1 167 ? 0.882 -13.558 -10.783 1.00 87.44 167 ILE A N 1
ATOM 1391 C CA . ILE A 1 167 ? 0.866 -12.529 -9.740 1.00 87.44 167 ILE A CA 1
ATOM 1392 C C . ILE A 1 167 ? -0.083 -12.902 -8.599 1.00 87.44 167 ILE A C 1
ATOM 1394 O O . ILE A 1 167 ? 0.278 -12.790 -7.428 1.00 87.44 167 ILE A O 1
ATOM 1398 N N . VAL A 1 168 ? -1.278 -13.404 -8.916 1.00 85.75 168 VAL A N 1
ATOM 1399 C CA . VAL A 1 168 ? -2.228 -13.891 -7.908 1.00 85.75 168 VAL A CA 1
ATOM 1400 C C . VAL A 1 168 ? -1.625 -15.054 -7.123 1.00 85.75 168 VAL A C 1
ATOM 1402 O O . VAL A 1 168 ? -1.733 -15.078 -5.897 1.00 85.75 168 VAL A O 1
ATOM 1405 N N . GLY A 1 169 ? -0.980 -16.004 -7.808 1.00 85.25 169 GLY A N 1
ATOM 1406 C CA . GLY A 1 169 ? -0.286 -17.124 -7.175 1.00 85.25 169 GLY A CA 1
ATOM 1407 C C . GLY A 1 169 ? 0.841 -16.656 -6.257 1.00 85.25 169 GLY A C 1
ATOM 1408 O O . GLY A 1 169 ? 0.915 -17.102 -5.114 1.00 85.25 169 GLY A O 1
ATOM 1409 N N . MET A 1 170 ? 1.656 -15.707 -6.723 1.00 85.38 170 MET A N 1
ATOM 1410 C CA . MET A 1 170 ? 2.737 -15.095 -5.955 1.00 85.38 170 MET A CA 1
ATOM 1411 C C . MET A 1 170 ? 2.208 -14.454 -4.670 1.00 85.38 170 MET A C 1
ATOM 1413 O O . MET A 1 170 ? 2.642 -14.834 -3.590 1.00 85.38 170 MET A O 1
ATOM 1417 N N . VAL A 1 171 ? 1.241 -13.536 -4.757 1.00 85.00 171 VAL A N 1
ATOM 1418 C CA . VAL A 1 171 ? 0.727 -12.814 -3.580 1.00 85.00 171 VAL A CA 1
ATOM 1419 C C . VAL A 1 171 ? 0.055 -13.758 -2.578 1.00 85.00 171 VAL A C 1
ATOM 1421 O O . VAL A 1 171 ? 0.297 -13.654 -1.375 1.00 85.00 171 VAL A O 1
ATOM 1424 N N . ARG A 1 172 ? -0.727 -14.733 -3.059 1.00 85.62 172 ARG A N 1
ATOM 1425 C CA . ARG A 1 172 ? -1.366 -15.733 -2.189 1.00 85.62 172 ARG A CA 1
ATOM 1426 C C . ARG A 1 172 ? -0.363 -16.663 -1.513 1.00 85.62 172 ARG A C 1
ATOM 1428 O O . ARG A 1 172 ? -0.621 -17.084 -0.390 1.00 85.62 172 ARG A O 1
ATOM 1435 N N . ALA A 1 173 ? 0.768 -16.967 -2.153 1.00 82.94 173 ALA A N 1
ATOM 1436 C CA . ALA A 1 173 ? 1.832 -17.759 -1.535 1.00 82.94 173 ALA A CA 1
ATOM 1437 C C . ALA A 1 173 ? 2.449 -17.059 -0.308 1.00 82.94 173 ALA A C 1
ATOM 1439 O O . ALA A 1 173 ? 2.928 -17.741 0.593 1.00 82.94 173 ALA A O 1
ATOM 1440 N N . PHE A 1 174 ? 2.375 -15.725 -0.242 1.00 78.88 174 PHE A N 1
ATOM 1441 C CA . PHE A 1 174 ? 2.763 -14.932 0.932 1.00 78.88 174 PHE A CA 1
ATOM 1442 C C . PHE A 1 174 ? 1.633 -14.752 1.960 1.00 78.88 174 PHE A C 1
ATOM 1444 O O . PHE A 1 174 ? 1.844 -14.118 2.984 1.00 78.88 174 PHE A O 1
ATOM 1451 N N . GLY A 1 175 ? 0.442 -15.307 1.716 1.00 80.75 175 GLY A N 1
ATOM 1452 C CA . GLY A 1 175 ? -0.686 -15.242 2.652 1.00 80.75 175 GLY A CA 1
ATOM 1453 C C . GLY A 1 175 ? -1.510 -13.952 2.595 1.00 80.75 175 GLY A C 1
ATOM 1454 O O . GLY A 1 175 ? -2.422 -13.792 3.403 1.00 80.75 175 GLY A O 1
ATOM 1455 N N . PHE A 1 176 ? -1.247 -13.058 1.638 1.00 83.75 176 PHE A N 1
ATOM 1456 C CA . PHE A 1 176 ? -1.996 -11.807 1.495 1.00 83.75 176 PHE A CA 1
ATOM 1457 C C . PHE A 1 176 ? -3.230 -11.954 0.598 1.00 83.75 176 PHE A C 1
ATOM 1459 O O . PHE A 1 176 ? -3.242 -12.704 -0.386 1.00 83.75 176 PHE A O 1
ATOM 1466 N N . GLU A 1 177 ? -4.277 -11.188 0.910 1.00 83.56 177 GLU A N 1
ATOM 1467 C CA . GLU A 1 177 ? -5.429 -11.039 0.026 1.00 83.56 177 GLU A CA 1
ATOM 1468 C C . GLU A 1 177 ? -5.055 -10.124 -1.147 1.00 83.56 177 GLU A C 1
ATOM 1470 O O . GLU A 1 177 ? -4.547 -9.026 -0.945 1.00 83.56 177 GLU A O 1
ATOM 1475 N N . ILE A 1 178 ? -5.317 -10.567 -2.380 1.00 84.00 178 ILE A N 1
ATOM 1476 C CA . ILE A 1 178 ? -5.061 -9.784 -3.594 1.00 84.00 178 ILE A CA 1
ATOM 1477 C C . ILE A 1 178 ? -6.370 -9.315 -4.233 1.00 84.00 178 ILE A C 1
ATOM 1479 O O . ILE A 1 178 ? -7.307 -10.102 -4.407 1.00 84.00 178 ILE A O 1
ATOM 1483 N N . LYS A 1 179 ? -6.414 -8.044 -4.638 1.00 82.50 179 LYS A N 1
ATOM 1484 C CA . LYS A 1 179 ? -7.457 -7.473 -5.499 1.00 82.50 179 LYS A CA 1
ATOM 1485 C C . LYS A 1 179 ? -6.842 -7.023 -6.823 1.00 82.50 179 LYS A C 1
ATOM 1487 O O . LYS A 1 179 ? -5.865 -6.280 -6.842 1.00 82.50 179 LYS A O 1
ATOM 1492 N N . THR A 1 180 ? -7.448 -7.453 -7.923 1.00 74.88 180 THR A N 1
ATOM 1493 C CA . THR A 1 180 ? -7.134 -7.035 -9.300 1.00 74.88 180 THR A CA 1
ATOM 1494 C C . THR A 1 180 ? -8.279 -6.185 -9.859 1.00 74.88 180 THR A C 1
ATOM 1496 O O . THR A 1 180 ? -9.364 -6.154 -9.263 1.00 74.88 180 THR A O 1
ATOM 1499 N N . LYS A 1 181 ? -8.089 -5.492 -10.992 1.00 70.62 181 LYS A N 1
ATOM 1500 C CA . LYS A 1 181 ? -9.175 -4.709 -11.612 1.00 70.62 181 LYS A CA 1
ATOM 1501 C C . LYS A 1 181 ? -10.366 -5.625 -11.953 1.00 70.62 181 LYS A C 1
ATOM 1503 O O . LYS A 1 181 ? -10.145 -6.750 -12.400 1.00 70.62 181 LYS A O 1
ATOM 1508 N N . PRO A 1 182 ? -11.621 -5.171 -11.746 1.00 61.44 182 PRO A N 1
ATOM 1509 C CA . PRO A 1 182 ? -12.035 -3.825 -11.315 1.00 61.44 182 PRO A CA 1
ATOM 1510 C C . PRO A 1 182 ? -12.018 -3.596 -9.790 1.00 61.44 182 PRO A C 1
ATOM 1512 O O . PRO A 1 182 ? -12.273 -2.487 -9.328 1.00 61.44 182 PRO A O 1
ATOM 1515 N N . ASN A 1 183 ? -11.710 -4.615 -8.989 1.00 67.50 183 ASN A N 1
ATOM 1516 C CA . ASN A 1 183 ? -11.812 -4.558 -7.529 1.00 67.50 183 ASN A CA 1
ATOM 1517 C C . ASN A 1 183 ? -10.644 -3.817 -6.848 1.00 67.50 183 ASN A C 1
ATOM 1519 O O . ASN A 1 183 ? -10.721 -3.540 -5.653 1.00 67.50 183 ASN A O 1
ATOM 1523 N N . SER A 1 184 ? -9.585 -3.464 -7.585 1.00 62.22 184 SER A N 1
ATOM 1524 C CA . SER A 1 184 ? -8.410 -2.743 -7.070 1.00 62.22 184 SER A CA 1
ATOM 1525 C C . SER A 1 184 ? -8.523 -1.206 -7.082 1.00 62.22 184 SER A C 1
ATOM 1527 O O . SER A 1 184 ? -7.602 -0.524 -6.626 1.00 62.22 184 SER A O 1
ATOM 1529 N N . TYR A 1 185 ? -9.658 -0.643 -7.522 1.00 59.62 185 TYR A N 1
ATOM 1530 C CA . TYR A 1 185 ? -9.820 0.780 -7.877 1.00 59.62 185 TYR A CA 1
ATOM 1531 C C . TYR A 1 185 ? -9.350 1.801 -6.821 1.00 59.62 185 TYR A C 1
ATOM 1533 O O . TYR A 1 185 ? -8.843 2.858 -7.182 1.00 59.62 185 TYR A O 1
ATOM 1541 N N . GLY A 1 186 ? -9.473 1.502 -5.521 1.00 60.16 186 GLY A N 1
ATOM 1542 C CA . GLY A 1 186 ? -9.087 2.437 -4.453 1.00 60.16 186 GLY A CA 1
ATOM 1543 C C . GLY A 1 186 ? -7.591 2.781 -4.426 1.00 60.16 186 GLY A C 1
ATOM 1544 O O . GLY A 1 186 ? -7.249 3.953 -4.302 1.00 60.16 186 GLY A O 1
ATOM 1545 N N . ALA A 1 187 ? -6.712 1.784 -4.582 1.00 56.78 187 ALA A N 1
ATOM 1546 C CA . ALA A 1 187 ? -5.262 1.997 -4.636 1.00 56.78 187 ALA A CA 1
ATOM 1547 C C . ALA A 1 187 ? -4.834 2.625 -5.959 1.00 56.78 187 ALA A C 1
ATOM 1549 O O . ALA A 1 187 ? -4.127 3.629 -5.947 1.00 56.78 187 ALA A O 1
ATOM 1550 N N . SER A 1 188 ? -5.326 2.077 -7.075 1.00 58.91 188 SER A N 1
ATOM 1551 C CA . SER A 1 188 ? -5.003 2.566 -8.416 1.00 58.91 188 SER A CA 1
ATOM 1552 C C . SER A 1 188 ? -5.363 4.043 -8.573 1.00 58.91 188 SER A C 1
ATOM 1554 O O . SER A 1 188 ? -4.524 4.819 -8.991 1.00 58.91 188 SER A O 1
ATOM 1556 N N . THR A 1 189 ? -6.535 4.485 -8.096 1.00 62.69 189 THR A N 1
ATOM 1557 C CA . THR A 1 189 ? -6.942 5.905 -8.186 1.00 62.69 189 THR A CA 1
ATOM 1558 C C . THR A 1 189 ? -5.994 6.855 -7.444 1.00 62.69 189 THR A C 1
ATOM 1560 O O . THR A 1 189 ? -5.788 7.992 -7.866 1.00 62.69 189 THR A O 1
ATOM 1563 N N . ILE A 1 190 ? -5.446 6.428 -6.304 1.00 62.66 190 ILE A N 1
ATOM 1564 C CA . ILE A 1 190 ? -4.508 7.247 -5.525 1.00 62.66 190 ILE A CA 1
ATOM 1565 C C . ILE A 1 190 ? -3.115 7.215 -6.148 1.00 62.66 190 ILE A C 1
ATOM 1567 O O . ILE A 1 190 ? -2.451 8.250 -6.176 1.00 62.66 190 ILE A O 1
ATOM 1571 N N . ALA A 1 191 ? -2.689 6.054 -6.646 1.00 59.28 191 ALA A N 1
ATOM 1572 C CA . ALA A 1 191 ? -1.423 5.908 -7.343 1.00 59.28 191 ALA A CA 1
ATOM 1573 C C . ALA A 1 191 ? -1.425 6.740 -8.636 1.00 59.28 191 ALA A C 1
ATOM 1575 O O . ALA A 1 191 ? -0.616 7.653 -8.735 1.00 59.28 191 ALA A O 1
ATOM 1576 N N . ASP A 1 192 ? -2.432 6.586 -9.503 1.00 66.06 192 ASP A N 1
ATOM 1577 C CA . ASP A 1 192 ? -2.626 7.352 -10.750 1.00 66.06 192 ASP A CA 1
ATOM 1578 C C . ASP A 1 192 ? -2.588 8.876 -10.542 1.00 66.06 192 ASP A C 1
ATOM 1580 O O . ASP A 1 192 ? -2.198 9.635 -11.425 1.00 66.06 192 ASP A O 1
ATOM 1584 N N . ARG A 1 193 ? -3.004 9.364 -9.366 1.00 72.31 193 ARG A N 1
ATOM 1585 C CA . ARG A 1 193 ? -2.975 10.799 -9.034 1.00 72.31 193 ARG A CA 1
ATOM 1586 C C . ARG A 1 193 ? -1.561 11.336 -8.793 1.00 72.31 193 ARG A C 1
ATOM 1588 O O . ARG A 1 193 ? -1.348 12.552 -8.791 1.00 72.31 193 ARG A O 1
ATOM 1595 N N . HIS A 1 194 ? -0.629 10.454 -8.470 1.00 69.38 194 HIS A N 1
ATOM 1596 C CA . HIS A 1 194 ? 0.697 10.792 -7.974 1.00 69.38 194 HIS A CA 1
ATOM 1597 C C . HIS A 1 194 ? 1.831 10.141 -8.762 1.00 69.38 194 HIS A C 1
ATOM 1599 O O . HIS A 1 194 ? 2.982 10.510 -8.510 1.00 69.38 194 HIS A O 1
ATOM 1605 N N . THR A 1 195 ? 1.526 9.218 -9.668 1.00 53.72 195 THR A N 1
ATOM 1606 C CA . THR A 1 195 ? 2.447 8.712 -10.681 1.00 53.72 195 THR A CA 1
ATOM 1607 C C . THR A 1 195 ? 2.598 9.763 -11.773 1.00 53.72 195 THR A C 1
ATOM 1609 O O . THR A 1 195 ? 3.739 10.267 -11.898 1.00 53.72 195 THR A O 1
#

Nearest PDB structures (foldseek):
  6ozp-assembly1_A  TM=4.294E-01  e=6.542E-02  Mus musculus
  2ygk-assembly1_B  TM=2.655E-01  e=4.818E-02  Saccharolobus solfataricus
  5yqp-assembly2_B  TM=3.759E-01  e=3.086E+00  Saccharomyces cerevisiae S288C
  6a70-assembly1_F  TM=2.067E-01  e=2.364E-01  Homo sapiens
  5ys0-assembly3_C  TM=2.037E-01  e=7.108E-01  Saccharomyces cerevisiae S288C

Solvent-accessible surface area (backbone atoms only — not comparable to full-atom values): 11186 Å² total; per-residue (Å²): 139,84,83,81,80,84,79,76,78,84,80,83,74,52,70,74,55,52,54,50,49,50,54,51,53,52,59,67,58,60,69,78,38,28,39,24,81,92,73,76,46,71,32,45,66,66,57,47,46,55,50,51,54,50,61,45,64,75,53,58,90,60,57,44,36,34,38,28,14,26,42,77,45,85,51,100,74,13,34,38,37,20,40,31,45,33,43,37,36,73,97,73,56,68,53,56,34,37,32,80,50,76,44,79,51,89,73,58,71,69,60,49,54,52,48,24,51,48,54,25,49,57,51,50,54,53,52,51,50,54,52,52,54,47,52,70,74,48,88,79,62,97,80,64,71,52,52,59,35,39,27,38,94,43,38,87,75,65,94,49,36,83,46,46,65,56,53,52,50,53,45,46,75,73,72,44,46,76,29,40,50,82,74,18,52,75,42,48,58,57,22,70,75,70,98

Radius of gyration: 20.39 Å; Cα contacts (8 Å, |Δi|>4): 279; chains: 1; bounding box: 81×36×48 Å

Foldseek 3Di:
DDDDDDDDPPDDDDPVVVVVVCVVVVVVVPQPWWAWPVVRDTDGLVRVLVVLVVVCVVPQPFAKAWEWWKDWDDDPFFIKIKIKTWIQGVPPGTTMIIDIDTDGDYDDPLVRQVVRLVSRLVSLVVSVVSVVVVCVVPVDDPPGDHQYEYEGAADCDDPCVVCVVVSCVVCVVSVHHYDYPPRRVVRCVVNVVPD

Mean predicted aligned error: 10.77 Å

pLDDT: mean 77.4, std 17.65, range [34.06, 96.94]